Protein AF-0000000082303471 (afdb_homodimer)

Secondary structure (DSSP, 8-state):
-HHHHHHHHHHHHHHHHHHHHHHHHHHTTT-HHHHHHHHHHHHHHHHHHHHHHHHHHHTT--------PPPP---SSHHHHHHHHHHHHHHHHHHHHHHHHHHHHTT-HHHHHHHHHHHHHHHHHHHHHHHHHHHHHHHTTSHHHHHHHHHHHHHHHHH--/-HHHHHHHHHHHHHHHHHHHHHHHHHHTTT-HHHHHHHHHHHHHHHHHHHHHHHHHHHTT--------PPPP---SSHHHHHHHHHHHHHHHHHHHHHHHHHHHHTT-HHHHHHHHHHHHHHHHHHHHHHHHHHHHHHHTTSHHHHHHHHHHHHHHHHH--

Nearest PDB structures (foldseek):
  2jd7-assembly1_L  TM=9.531E-01  e=2.243E-10  Pyrococcus furiosus
  6txl-assembly1_F  TM=9.644E-01  e=3.338E-10  Thermotoga maritima MSB8
  6txm-assembly1_C  TM=9.593E-01  e=3.022E-10  Thermotoga maritima MSB8
  6txm-assembly1_E  TM=9.646E-01  e=7.034E-10  Thermotoga maritima MSB8
  7dyb-assembly1_H-2  TM=9.648E-01  e=8.164E-10  Thermotoga maritima MSB8

Sequence (322 aa):
MLALFNEQITNEFAASHLYLSASIWFEARDWEGMASYMLAESSEERQHALSLIQFGNKRNMDIQLQSFPQPTSNWDSPDEVWGDIVTMERDNTGSLLKLAQAANACQDFAMLAFLNPFHMEQVDAEAKIGTILAKVKDEQKTPGLLRQLDHELGQEAASGPMLALFNEQITNEFAASHLYLSASIWFEARDWEGMASYMLAESSEERQHALSLIQFGNKRNMDIQLQSFPQPTSNWDSPDEVWGDIVTMERDNTGSLLKLAQAANACQDFAMLAFLNPFHMEQVDAEAKIGTILAKVKDEQKTPGLLRQLDHELGQEAASGP

pLDDT: mean 95.14, std 5.65, range [52.25, 98.69]

Structure (mmCIF, N/CA/C/O backbone):
data_AF-0000000082303471-model_v1
#
loop_
_entity.id
_entity.type
_entity.pdbx_description
1 polymer Ferritin
#
loop_
_atom_site.group_PDB
_atom_site.id
_atom_site.type_symbol
_atom_site.label_atom_id
_atom_site.label_alt_id
_atom_site.label_comp_id
_atom_site.label_asym_id
_atom_site.label_entity_id
_atom_site.label_seq_id
_atom_site.pdbx_PDB_ins_code
_atom_site.Cartn_x
_atom_site.Cartn_y
_atom_site.Cartn_z
_atom_site.occupancy
_atom_site.B_iso_or_equiv
_atom_site.auth_seq_id
_atom_site.auth_comp_id
_atom_site.auth_asym_id
_atom_site.auth_atom_id
_atom_site.pdbx_PDB_model_num
ATOM 1 N N . MET A 1 1 ? -19.844 2.818 14.547 1 91.56 1 MET A N 1
ATOM 2 C CA . MET A 1 1 ? -19.625 3.217 13.164 1 91.56 1 MET A CA 1
ATOM 3 C C . MET A 1 1 ? -18.141 3.508 12.906 1 91.56 1 MET A C 1
ATOM 5 O O . MET A 1 1 ? -17.516 2.877 12.055 1 91.56 1 MET A O 1
ATOM 9 N N . LEU A 1 2 ? -17.469 4.219 13.812 1 94.19 2 LEU A N 1
ATOM 10 C CA . LEU A 1 2 ? -16.078 4.613 13.594 1 94.19 2 LEU A CA 1
ATOM 11 C C . LEU A 1 2 ? -15.148 3.408 13.672 1 94.19 2 LEU A C 1
ATOM 13 O O . LEU A 1 2 ? -14.25 3.26 12.852 1 94.19 2 LEU A O 1
ATOM 17 N N . ALA A 1 3 ? -15.391 2.59 14.672 1 96.12 3 ALA A N 1
ATOM 18 C CA . ALA A 1 3 ? -14.57 1.394 14.82 1 96.12 3 ALA A CA 1
ATOM 19 C C . ALA A 1 3 ? -14.688 0.494 13.594 1 96.12 3 ALA A C 1
ATOM 21 O O . ALA A 1 3 ? -13.68 -0.03 13.102 1 96.12 3 ALA A O 1
ATOM 22 N N . LEU A 1 4 ? -15.883 0.328 13.125 1 96.88 4 LEU A N 1
ATOM 23 C CA . LEU A 1 4 ? -16.125 -0.494 11.945 1 96.88 4 LEU A CA 1
ATOM 24 C C . LEU A 1 4 ? -15.492 0.131 10.711 1 96.88 4 LEU A C 1
ATOM 26 O O . LEU A 1 4 ? -15 -0.582 9.836 1 96.88 4 LEU A O 1
ATOM 30 N N . PHE A 1 5 ? -15.57 1.411 10.617 1 97.69 5 PHE A N 1
ATOM 31 C CA . PHE A 1 5 ? -14.984 2.135 9.5 1 97.69 5 PHE A CA 1
ATOM 32 C C . PHE A 1 5 ? -13.469 1.955 9.477 1 97.69 5 PHE A C 1
ATOM 34 O O . PHE A 1 5 ? -12.898 1.621 8.438 1 97.69 5 PHE A O 1
ATOM 41 N N . ASN A 1 6 ? -12.812 2.111 10.625 1 97.31 6 ASN A N 1
ATOM 42 C CA . ASN A 1 6 ? -11.375 1.89 10.727 1 97.31 6 ASN A CA 1
ATOM 43 C C . ASN A 1 6 ? -11 0.44 10.422 1 97.31 6 ASN A C 1
ATOM 45 O O . ASN A 1 6 ? -9.977 0.173 9.789 1 97.31 6 ASN A O 1
ATOM 49 N N . GLU A 1 7 ? -11.836 -0.426 10.875 1 97 7 GLU A N 1
ATOM 50 C CA . GLU A 1 7 ? -11.609 -1.841 10.594 1 97 7 GLU A CA 1
ATOM 51 C C . GLU A 1 7 ? -11.664 -2.123 9.094 1 97 7 GLU A C 1
ATOM 53 O O . GLU A 1 7 ? -10.867 -2.908 8.578 1 97 7 GLU A O 1
ATOM 58 N N . GLN A 1 8 ? -12.617 -1.503 8.438 1 98 8 GLN A N 1
ATOM 59 C CA . GLN A 1 8 ? -12.742 -1.723 7 1 98 8 GLN A CA 1
ATOM 60 C C . GLN A 1 8 ? -11.508 -1.223 6.254 1 98 8 GLN A C 1
ATOM 62 O O . GLN A 1 8 ? -11.055 -1.855 5.301 1 98 8 GLN A O 1
ATOM 67 N N . ILE A 1 9 ? -10.977 -0.069 6.656 1 98.31 9 ILE A N 1
ATOM 68 C CA . ILE A 1 9 ? -9.742 0.446 6.078 1 98.31 9 ILE A CA 1
ATOM 69 C C . ILE A 1 9 ? -8.625 -0.586 6.242 1 98.31 9 ILE A C 1
ATOM 71 O O . ILE A 1 9 ? -7.922 -0.906 5.277 1 98.31 9 ILE A O 1
ATOM 75 N N . THR A 1 10 ? -8.516 -1.108 7.426 1 96.94 10 THR A N 1
ATOM 76 C CA . THR A 1 10 ? -7.492 -2.104 7.73 1 96.94 10 THR A CA 1
ATOM 77 C C . THR A 1 10 ? -7.684 -3.355 6.879 1 96.94 10 THR A C 1
ATOM 79 O O . THR A 1 10 ? -6.715 -3.922 6.371 1 96.94 10 THR A O 1
ATOM 82 N N . ASN A 1 11 ? -8.914 -3.756 6.738 1 97.31 11 ASN A N 1
ATOM 83 C CA . ASN A 1 11 ? -9.219 -4.93 5.926 1 97.31 11 ASN A CA 1
ATOM 84 C C . ASN A 1 11 ? -8.773 -4.75 4.48 1 97.31 11 ASN A C 1
ATOM 86 O O . ASN A 1 11 ? -8.273 -5.688 3.857 1 97.31 11 ASN A O 1
ATOM 90 N N . GLU A 1 12 ? -9 -3.594 3.951 1 98.31 12 GLU A N 1
ATOM 91 C CA . GLU A 1 12 ? -8.594 -3.328 2.572 1 98.31 12 GLU A CA 1
ATOM 92 C C . GLU A 1 12 ? -7.082 -3.408 2.414 1 98.31 12 GLU A C 1
ATOM 94 O O . GLU A 1 12 ? -6.582 -3.943 1.422 1 98.31 12 GLU A O 1
ATOM 99 N N . PHE A 1 13 ? -6.348 -2.838 3.348 1 97.94 13 PHE A N 1
ATOM 100 C CA . PHE A 1 13 ? -4.895 -2.928 3.283 1 97.94 13 PHE A CA 1
ATOM 101 C C . PHE A 1 13 ? -4.434 -4.371 3.428 1 97.94 13 PHE A C 1
ATOM 103 O O . PHE A 1 13 ? -3.51 -4.809 2.734 1 97.94 13 PHE A O 1
ATOM 110 N N . ALA A 1 14 ? -5.031 -5.102 4.344 1 97.25 14 ALA A N 1
ATOM 111 C CA . ALA A 1 14 ? -4.699 -6.516 4.5 1 97.25 14 ALA A CA 1
ATOM 112 C C . ALA A 1 14 ? -4.965 -7.285 3.209 1 97.25 14 ALA A C 1
ATOM 114 O O . ALA A 1 14 ? -4.168 -8.141 2.812 1 97.25 14 ALA A O 1
ATOM 115 N N . ALA A 1 15 ? -6.121 -6.98 2.611 1 97.75 15 ALA A N 1
ATOM 116 C CA . ALA A 1 15 ? -6.441 -7.609 1.332 1 97.75 15 ALA A CA 1
ATOM 117 C C . ALA A 1 15 ? -5.391 -7.277 0.277 1 97.75 15 ALA A C 1
ATOM 119 O O . ALA A 1 15 ? -4.945 -8.156 -0.464 1 97.75 15 ALA A O 1
ATOM 120 N N . SER A 1 16 ? -4.988 -6.008 0.198 1 98.19 16 SER A N 1
ATOM 121 C CA . SER A 1 16 ? -3.936 -5.59 -0.72 1 98.19 16 SER A CA 1
ATOM 122 C C . SER A 1 16 ? -2.662 -6.406 -0.509 1 98.19 16 SER A C 1
ATOM 124 O O . SER A 1 16 ? -2.039 -6.855 -1.474 1 98.19 16 SER A O 1
ATOM 126 N N . HIS A 1 17 ? -2.33 -6.652 0.698 1 98.19 17 HIS A N 1
ATOM 127 C CA . HIS A 1 17 ? -1.107 -7.383 1.014 1 98.19 17 HIS A CA 1
ATOM 128 C C . HIS A 1 17 ? -1.243 -8.859 0.66 1 98.19 17 HIS A C 1
ATOM 130 O O . HIS A 1 17 ? -0.274 -9.492 0.23 1 98.19 17 HIS A O 1
ATOM 136 N N . LEU A 1 18 ? -2.422 -9.43 0.906 1 98.19 18 LEU A N 1
ATOM 137 C CA . LEU A 1 18 ? -2.613 -10.828 0.539 1 98.19 18 LEU A CA 1
ATOM 138 C C . LEU A 1 18 ? -2.488 -11.016 -0.969 1 98.19 18 LEU A C 1
ATOM 140 O O . LEU A 1 18 ? -1.833 -11.953 -1.431 1 98.19 18 LEU A O 1
ATOM 144 N N . TYR A 1 19 ? -3.131 -10.125 -1.698 1 98.5 19 TYR A N 1
ATOM 145 C CA . TYR A 1 19 ? -3.002 -10.172 -3.15 1 98.5 19 TYR A CA 1
ATOM 146 C C . TYR A 1 19 ? -1.542 -10.062 -3.57 1 98.5 19 TYR A C 1
ATOM 148 O O . TYR A 1 19 ? -1.103 -10.742 -4.5 1 98.5 19 TYR A O 1
ATOM 156 N N . LEU A 1 20 ? -0.835 -9.195 -2.92 1 98.69 20 LEU A N 1
ATOM 157 C CA . LEU A 1 20 ? 0.574 -9.016 -3.254 1 98.69 20 LEU A CA 1
ATOM 158 C C . LEU A 1 20 ? 1.371 -10.273 -2.93 1 98.69 20 LEU A C 1
ATOM 160 O O . LEU A 1 20 ? 2.229 -10.695 -3.711 1 98.69 20 LEU A O 1
ATOM 164 N N . SER A 1 21 ? 1.086 -10.859 -1.823 1 98.62 21 SER A N 1
ATOM 165 C CA . SER A 1 21 ? 1.726 -12.117 -1.455 1 98.62 21 SER A CA 1
ATOM 166 C C . SER A 1 21 ? 1.453 -13.203 -2.494 1 98.62 21 SER A C 1
ATOM 168 O O . SER A 1 21 ? 2.359 -13.945 -2.875 1 98.62 21 SER A O 1
ATOM 170 N N . ALA A 1 22 ? 0.221 -13.266 -2.918 1 98.62 22 ALA A N 1
ATOM 171 C CA . ALA A 1 22 ? -0.148 -14.211 -3.965 1 98.62 22 ALA A CA 1
ATOM 172 C C . ALA A 1 22 ? 0.611 -13.922 -5.258 1 98.62 22 ALA A C 1
ATOM 174 O O . ALA A 1 22 ? 1.075 -14.844 -5.93 1 98.62 22 ALA A O 1
ATOM 175 N N . SER A 1 23 ? 0.708 -12.625 -5.594 1 98.69 23 SER A N 1
ATOM 176 C CA . SER A 1 23 ? 1.455 -12.234 -6.781 1 98.69 23 SER A CA 1
ATOM 177 C C . SER A 1 23 ? 2.896 -12.727 -6.723 1 98.69 23 SER A C 1
ATOM 179 O O . SER A 1 23 ? 3.404 -13.289 -7.691 1 98.69 23 SER A O 1
ATOM 181 N N . ILE A 1 24 ? 3.516 -12.547 -5.586 1 98.5 24 ILE A N 1
ATOM 182 C CA . ILE A 1 24 ? 4.895 -12.969 -5.371 1 98.5 24 ILE A CA 1
ATOM 183 C C . ILE A 1 24 ? 5.004 -14.484 -5.539 1 98.5 24 ILE A C 1
ATOM 185 O O . ILE A 1 24 ? 5.914 -14.969 -6.211 1 98.5 24 ILE A O 1
ATOM 189 N N . TRP A 1 25 ? 4.074 -15.195 -4.996 1 98.31 25 TRP A N 1
ATOM 190 C CA . TRP A 1 25 ? 4.062 -16.656 -5.039 1 98.31 25 TRP A CA 1
ATOM 191 C C . TRP A 1 25 ? 3.914 -17.156 -6.473 1 98.31 25 TRP A C 1
ATOM 193 O O . TRP A 1 25 ? 4.633 -18.062 -6.895 1 98.31 25 TRP A O 1
ATOM 203 N N . PHE A 1 26 ? 2.984 -16.578 -7.258 1 98.25 26 PHE A N 1
ATOM 204 C CA . PHE A 1 26 ? 2.748 -16.969 -8.641 1 98.25 26 PHE A CA 1
ATOM 205 C C . PHE A 1 26 ? 3.957 -16.656 -9.516 1 98.25 26 PHE A C 1
ATOM 207 O O . PHE A 1 26 ? 4.348 -17.453 -10.359 1 98.25 26 PHE A O 1
ATOM 214 N N . GLU A 1 27 ? 4.504 -15.5 -9.281 1 98 27 GLU A N 1
ATOM 215 C CA . GLU A 1 27 ? 5.668 -15.094 -10.07 1 98 27 GLU A CA 1
ATOM 216 C C . GLU A 1 27 ? 6.836 -16.047 -9.852 1 98 27 GLU A C 1
ATOM 218 O O . GLU A 1 27 ? 7.492 -16.469 -10.812 1 98 27 GLU A O 1
ATOM 223 N N . ALA A 1 28 ? 7.066 -16.5 -8.664 1 96.75 28 ALA A N 1
ATOM 224 C CA . ALA A 1 28 ? 8.172 -17.375 -8.297 1 96.75 28 ALA A CA 1
ATOM 225 C C . ALA A 1 28 ? 8 -18.75 -8.93 1 96.75 28 ALA A C 1
ATOM 227 O O . ALA A 1 28 ? 8.945 -19.547 -8.969 1 96.75 28 ALA A O 1
ATOM 228 N N . ARG A 1 29 ? 6.832 -19 -9.422 1 96.19 29 ARG A N 1
ATOM 229 C CA . ARG A 1 29 ? 6.527 -20.328 -9.969 1 96.19 29 ARG A CA 1
ATOM 230 C C . ARG A 1 29 ? 6.176 -20.234 -11.453 1 96.19 29 ARG A C 1
ATOM 232 O O . ARG A 1 29 ? 5.559 -21.141 -12.008 1 96.19 29 ARG A O 1
ATOM 239 N N . ASP A 1 30 ? 6.414 -19.125 -12.023 1 95.88 30 ASP A N 1
ATOM 240 C CA . ASP A 1 30 ? 6.371 -18.875 -13.461 1 95.88 30 ASP A CA 1
ATOM 241 C C . ASP A 1 30 ? 4.93 -18.844 -13.969 1 95.88 30 ASP A C 1
ATOM 243 O O . ASP A 1 30 ? 4.645 -19.328 -15.07 1 95.88 30 ASP A O 1
ATOM 247 N N . TRP A 1 31 ? 4.016 -18.391 -13.055 1 96.56 31 TRP A N 1
ATOM 248 C CA . TRP A 1 31 ? 2.652 -18.062 -13.453 1 96.56 31 TRP A CA 1
ATOM 249 C C . TRP A 1 31 ? 2.49 -16.547 -13.625 1 96.56 31 TRP A C 1
ATOM 251 O O . TRP A 1 31 ? 1.776 -15.906 -12.859 1 96.56 31 TRP A O 1
ATOM 261 N N . GLU A 1 32 ? 3.039 -16.031 -14.742 1 97.31 32 GLU A N 1
ATOM 262 C CA . GLU A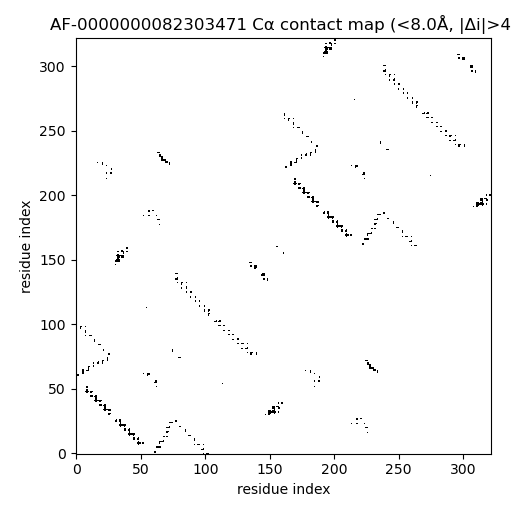 1 32 ? 3.191 -14.586 -14.914 1 97.31 32 GLU A CA 1
ATOM 263 C C . GLU A 1 32 ? 1.834 -13.906 -15.062 1 97.31 32 GLU A C 1
ATOM 265 O O . GLU A 1 32 ? 1.647 -12.773 -14.609 1 97.31 32 GLU A O 1
ATOM 270 N N . GLY A 1 33 ? 0.932 -14.516 -15.758 1 97.88 33 GLY A N 1
ATOM 271 C CA . GLY A 1 33 ? -0.393 -13.945 -15.93 1 97.88 33 GLY A CA 1
ATOM 272 C C . GLY A 1 33 ? -1.153 -13.805 -14.625 1 97.88 33 GLY A C 1
ATOM 273 O O . GLY A 1 33 ? -1.678 -12.734 -14.312 1 97.88 33 GLY A O 1
ATOM 274 N N . MET A 1 34 ? -1.161 -14.852 -13.859 1 98.06 34 MET A N 1
ATOM 275 C CA . MET A 1 34 ? -1.818 -14.82 -12.555 1 98.06 34 MET A CA 1
ATOM 276 C C . MET A 1 34 ? -1.12 -13.844 -11.617 1 98.06 34 MET A C 1
ATOM 278 O O . MET A 1 34 ? -1.776 -13.133 -10.859 1 98.06 34 MET A O 1
ATOM 282 N N . ALA A 1 35 ? 0.226 -13.82 -11.68 1 98.44 35 ALA A N 1
ATOM 283 C CA . ALA A 1 35 ? 0.982 -12.867 -10.875 1 98.44 35 ALA A CA 1
ATOM 284 C C . ALA A 1 35 ? 0.565 -11.43 -11.188 1 98.44 35 ALA A C 1
ATOM 286 O O . ALA A 1 35 ? 0.321 -10.633 -10.273 1 98.44 35 ALA A O 1
ATOM 287 N N . SER A 1 36 ? 0.466 -11.141 -12.453 1 98.25 36 SER A N 1
ATOM 288 C CA . SER A 1 36 ? 0.078 -9.805 -12.891 1 98.25 36 SER A CA 1
ATOM 289 C C . SER A 1 36 ? -1.339 -9.469 -12.438 1 98.25 36 SER A C 1
ATOM 291 O O . SER A 1 36 ? -1.609 -8.344 -12.016 1 98.25 36 SER A O 1
ATOM 293 N N . TYR A 1 37 ? -2.219 -10.406 -12.586 1 98.25 37 TYR A N 1
ATOM 294 C CA . TYR A 1 37 ? -3.596 -10.219 -12.141 1 98.25 37 TYR A CA 1
ATOM 295 C C . TYR A 1 37 ? -3.65 -9.891 -10.656 1 98.25 37 TYR A C 1
ATOM 297 O O . TYR A 1 37 ? -4.324 -8.945 -10.242 1 98.25 37 TYR A O 1
ATOM 305 N N . MET A 1 38 ? -2.912 -10.703 -9.883 1 98.56 38 MET A N 1
ATOM 306 C CA . MET A 1 38 ? -2.898 -10.516 -8.43 1 98.56 38 MET A CA 1
ATOM 307 C C . MET A 1 38 ? -2.318 -9.156 -8.062 1 98.56 38 MET A C 1
ATOM 309 O O . MET A 1 38 ? -2.803 -8.5 -7.141 1 98.56 38 MET A O 1
ATOM 313 N N . LEU A 1 39 ? -1.289 -8.75 -8.727 1 98.38 39 LEU A N 1
ATOM 314 C CA . LEU A 1 39 ? -0.683 -7.441 -8.484 1 98.38 39 LEU A CA 1
ATOM 315 C C . LEU A 1 39 ? -1.677 -6.32 -8.766 1 98.38 39 LEU A C 1
ATOM 317 O O . LEU A 1 39 ? -1.765 -5.359 -8 1 98.38 39 LEU A O 1
ATOM 321 N N . ALA A 1 40 ? -2.385 -6.406 -9.852 1 97.75 40 ALA A N 1
ATOM 322 C CA . ALA A 1 40 ? -3.404 -5.414 -10.18 1 97.75 40 ALA A CA 1
ATOM 323 C C . ALA A 1 40 ? -4.477 -5.348 -9.102 1 97.75 40 ALA A C 1
ATOM 325 O O . ALA A 1 40 ? -4.902 -4.258 -8.703 1 97.75 40 ALA A O 1
ATOM 326 N N . GLU A 1 41 ? -4.918 -6.527 -8.688 1 97.31 41 GLU A N 1
ATOM 327 C CA . GLU A 1 41 ? -5.91 -6.57 -7.617 1 97.31 41 GLU A CA 1
ATOM 328 C C . GLU A 1 41 ? -5.367 -5.938 -6.34 1 97.31 41 GLU A C 1
ATOM 330 O O . GLU A 1 41 ? -6.102 -5.262 -5.613 1 97.31 41 GLU A O 1
ATOM 335 N N . SER A 1 42 ? -4.086 -6.176 -6.008 1 98 42 SER A N 1
ATOM 336 C CA . SER A 1 42 ? -3.451 -5.551 -4.852 1 98 42 SER A CA 1
ATOM 337 C C . SER A 1 42 ? -3.551 -4.031 -4.922 1 98 42 SER A C 1
ATOM 339 O O . SER A 1 42 ? -3.896 -3.381 -3.932 1 98 42 SER A O 1
ATOM 341 N N . SER A 1 43 ? -3.229 -3.486 -6.031 1 97.44 43 SER A N 1
ATOM 342 C CA . SER A 1 43 ? -3.316 -2.045 -6.234 1 97.44 43 SER A CA 1
ATOM 343 C C . SER A 1 43 ? -4.75 -1.548 -6.066 1 97.44 43 SER A C 1
ATOM 345 O O . SER A 1 43 ? -4.977 -0.488 -5.48 1 97.44 43 SER A O 1
ATOM 347 N N . GLU A 1 44 ? -5.68 -2.271 -6.59 1 96.44 44 GLU A N 1
ATOM 348 C CA . GLU A 1 44 ? -7.082 -1.893 -6.48 1 96.44 44 GLU A CA 1
ATOM 349 C C . GLU A 1 44 ? -7.531 -1.844 -5.023 1 96.44 44 GLU A C 1
ATOM 351 O O . GLU A 1 44 ? -8.203 -0.9 -4.609 1 96.44 44 GLU A O 1
ATOM 356 N N . GLU A 1 45 ? -7.148 -2.891 -4.27 1 97.62 45 GLU A N 1
ATOM 357 C CA . GLU A 1 45 ? -7.543 -2.898 -2.865 1 97.62 45 GLU A CA 1
ATOM 358 C C . GLU A 1 45 ? -6.922 -1.728 -2.111 1 97.62 45 GLU A C 1
ATOM 360 O O . GLU A 1 45 ? -7.531 -1.183 -1.188 1 97.62 45 GLU A O 1
ATOM 365 N N . ARG A 1 46 ? -5.684 -1.389 -2.373 1 97.81 46 ARG A N 1
ATOM 366 C CA . ARG A 1 46 ? -5.082 -0.208 -1.761 1 97.81 46 ARG A CA 1
ATOM 367 C C . ARG A 1 46 ? -5.887 1.047 -2.088 1 97.81 46 ARG A C 1
ATOM 369 O O . ARG A 1 46 ? -6.102 1.896 -1.222 1 97.81 46 ARG A O 1
ATOM 376 N N . GLN A 1 47 ? -6.289 1.143 -3.314 1 97.56 47 GLN A N 1
ATOM 377 C CA . GLN A 1 47 ? -7.102 2.291 -3.707 1 97.56 47 GLN A CA 1
ATOM 378 C C . GLN A 1 47 ? -8.414 2.334 -2.926 1 97.56 47 GLN A C 1
ATOM 380 O O . GLN A 1 47 ? -8.906 3.412 -2.598 1 97.56 47 GLN A O 1
ATOM 385 N N . HIS A 1 48 ? -9.047 1.169 -2.66 1 97.88 48 HIS A N 1
ATOM 386 C CA . HIS A 1 48 ? -10.242 1.134 -1.817 1 97.88 48 HIS A CA 1
ATOM 387 C C . HIS A 1 48 ? -9.961 1.73 -0.442 1 97.88 48 HIS A C 1
ATOM 389 O O . HIS A 1 48 ? -10.734 2.549 0.055 1 97.88 48 HIS A O 1
ATOM 395 N N . ALA A 1 49 ? -8.852 1.365 0.14 1 98.38 49 ALA A N 1
ATOM 396 C CA . ALA A 1 49 ? -8.469 1.892 1.446 1 98.38 49 ALA A CA 1
ATOM 397 C C . ALA A 1 49 ? -8.297 3.408 1.399 1 98.38 49 ALA A C 1
ATOM 399 O O . ALA A 1 49 ? -8.789 4.121 2.279 1 98.38 49 ALA A O 1
ATOM 400 N N . LEU A 1 50 ? -7.609 3.879 0.385 1 98.38 50 LEU A N 1
ATOM 401 C CA . LEU A 1 50 ? -7.352 5.309 0.241 1 98.38 50 LEU A CA 1
ATOM 402 C C . LEU A 1 50 ? -8.656 6.078 0.051 1 98.38 50 LEU A C 1
ATOM 404 O O . LEU A 1 50 ? -8.805 7.184 0.575 1 98.38 50 LEU A O 1
ATOM 408 N N . SER A 1 51 ? -9.578 5.453 -0.708 1 98.19 51 SER A N 1
ATOM 409 C CA . SER A 1 51 ? -10.883 6.074 -0.9 1 98.19 51 SER A CA 1
ATOM 410 C C . SER A 1 51 ? -11.633 6.195 0.42 1 98.19 51 SER A C 1
ATOM 412 O O . SER A 1 51 ? -12.266 7.223 0.691 1 98.19 51 SER A O 1
ATOM 414 N N . LEU A 1 52 ? -11.609 5.18 1.177 1 98.5 52 LEU A N 1
ATOM 415 C CA . LEU A 1 52 ? -12.227 5.223 2.496 1 98.5 52 LEU A CA 1
ATOM 416 C C . LEU A 1 52 ? -11.602 6.32 3.354 1 98.5 52 LEU A C 1
ATOM 418 O O . LEU A 1 52 ? -12.312 7.086 4.004 1 98.5 52 LEU A O 1
ATOM 422 N N . ILE A 1 53 ? -10.32 6.41 3.338 1 98.44 53 ILE A N 1
ATOM 423 C CA . ILE A 1 53 ? -9.586 7.391 4.133 1 98.44 53 ILE A CA 1
ATOM 424 C C . ILE A 1 53 ? -9.977 8.797 3.693 1 98.44 53 ILE A C 1
ATOM 426 O O . ILE A 1 53 ? -10.258 9.664 4.531 1 98.44 53 ILE A O 1
ATOM 430 N N . GLN A 1 54 ? -10.016 8.984 2.396 1 97.38 54 GLN A N 1
ATOM 431 C CA . GLN A 1 54 ? -10.391 10.289 1.862 1 97.38 54 GLN A CA 1
ATOM 432 C C . GLN A 1 54 ? -11.797 10.688 2.301 1 97.38 54 GLN A C 1
ATOM 434 O O . GLN A 1 54 ? -12.023 11.82 2.732 1 97.38 54 GLN A O 1
ATOM 439 N N . PHE A 1 55 ? -12.719 9.766 2.203 1 98.06 55 PHE A N 1
ATOM 440 C CA . PHE A 1 55 ? -14.086 10.016 2.629 1 98.06 55 PHE A CA 1
ATOM 441 C C . PHE A 1 55 ? -14.141 10.344 4.117 1 98.06 55 PHE A C 1
ATOM 443 O O . PHE A 1 55 ? -14.789 11.312 4.523 1 98.06 55 PHE A O 1
ATOM 450 N N . GLY A 1 56 ? -13.5 9.523 4.934 1 97.56 56 GLY A N 1
ATOM 451 C CA . GLY A 1 56 ? -13.477 9.734 6.371 1 97.56 56 GLY A CA 1
ATOM 452 C C . GLY A 1 56 ? -12.891 11.078 6.766 1 97.56 56 GLY A C 1
ATOM 453 O O . GLY A 1 56 ? -13.414 11.758 7.648 1 97.56 56 GLY A O 1
ATOM 454 N N . ASN A 1 57 ? -11.805 11.438 6.09 1 96.06 57 ASN A N 1
ATOM 455 C CA . ASN A 1 57 ? -11.18 12.727 6.363 1 96.06 57 ASN A CA 1
ATOM 456 C C . ASN A 1 57 ? -12.117 13.883 6.027 1 96.06 57 ASN A C 1
ATOM 458 O O . ASN A 1 57 ? -12.211 14.852 6.785 1 96.06 57 ASN A O 1
ATOM 462 N N . LYS A 1 58 ? -12.781 13.75 4.934 1 94.75 58 LYS A N 1
ATOM 463 C CA . LYS A 1 58 ? -13.742 14.773 4.535 1 94.75 58 LYS A CA 1
ATOM 464 C C . LYS A 1 58 ? -14.836 14.945 5.586 1 94.75 58 LYS A C 1
ATOM 466 O O . LYS A 1 58 ? -15.383 16.031 5.746 1 94.75 58 LYS A O 1
ATOM 471 N N . ARG A 1 59 ? -15.102 13.922 6.297 1 95.81 59 ARG A N 1
ATOM 472 C CA . ARG A 1 59 ? -16.156 13.93 7.305 1 95.81 59 ARG A CA 1
ATOM 473 C C . ARG A 1 59 ? -15.578 14.102 8.703 1 95.81 59 ARG A C 1
ATOM 475 O O . ARG A 1 59 ? -16.281 13.906 9.703 1 95.81 59 ARG A O 1
ATOM 482 N N . ASN A 1 60 ? -14.297 14.367 8.789 1 94.56 60 ASN A N 1
ATOM 483 C CA . ASN A 1 60 ? -13.578 14.625 10.031 1 94.56 60 ASN A CA 1
ATOM 484 C C . ASN A 1 60 ? -13.641 13.422 10.969 1 94.56 60 ASN A C 1
ATOM 486 O O . ASN A 1 60 ? -13.781 13.594 12.188 1 94.56 60 ASN A O 1
ATOM 490 N N . MET A 1 61 ? -13.68 12.266 10.383 1 95.38 61 MET A N 1
ATOM 491 C CA . MET A 1 61 ? -13.617 11.055 11.188 1 95.38 61 MET A CA 1
ATOM 492 C C . MET A 1 61 ? -12.203 10.82 11.719 1 95.38 61 MET A C 1
ATOM 494 O O . MET A 1 61 ? -11.219 11.117 11.031 1 95.38 61 MET A O 1
ATOM 498 N N . ASP A 1 62 ? -12.109 10.312 12.93 1 95.88 62 ASP A N 1
ATOM 499 C CA . ASP A 1 62 ? -10.82 9.969 13.523 1 95.88 62 ASP A CA 1
ATOM 500 C C . ASP A 1 62 ? -10.289 8.656 12.961 1 95.88 62 ASP A C 1
ATOM 502 O O . ASP A 1 62 ? -10.516 7.59 13.531 1 95.88 62 ASP A O 1
ATOM 506 N N . ILE A 1 63 ? -9.539 8.766 11.883 1 96.44 63 ILE A N 1
ATOM 507 C CA . ILE A 1 63 ? -8.992 7.598 11.203 1 96.44 63 ILE A CA 1
ATOM 508 C C . ILE A 1 63 ? -7.633 7.242 11.797 1 96.44 63 ILE A C 1
ATOM 510 O O . ILE A 1 63 ? -6.77 8.109 11.938 1 96.44 63 ILE A O 1
ATOM 514 N N . GLN A 1 64 ? -7.438 6.016 12.125 1 94.06 64 GLN A N 1
ATOM 515 C CA . GLN A 1 64 ? -6.172 5.48 12.617 1 94.06 64 GLN A CA 1
ATOM 516 C C . GLN A 1 64 ? -5.789 4.203 11.883 1 94.06 64 GLN A C 1
ATOM 518 O O . GLN A 1 64 ? -6.508 3.203 11.945 1 94.06 64 GLN A O 1
ATOM 523 N N . LEU A 1 65 ? -4.645 4.312 11.234 1 95.5 65 LEU A N 1
ATOM 524 C CA . LEU A 1 65 ? -4.152 3.105 10.586 1 95.5 65 LEU A CA 1
ATOM 525 C C . LEU A 1 65 ? -3.729 2.064 11.617 1 95.5 65 LEU A C 1
ATOM 527 O O . LEU A 1 65 ? -3.016 2.383 12.57 1 95.5 65 LEU A O 1
ATOM 531 N N . GLN A 1 66 ? -4.195 0.877 11.438 1 93.19 66 GLN A N 1
ATOM 532 C CA . GLN A 1 66 ? -3.898 -0.218 12.352 1 93.19 66 GLN A CA 1
ATOM 533 C C . GLN A 1 66 ? -2.957 -1.232 11.711 1 93.19 66 GLN A C 1
ATOM 535 O O . GLN A 1 66 ? -2.783 -1.239 10.492 1 93.19 66 GLN A O 1
ATOM 540 N N . SER A 1 67 ? -2.291 -1.94 12.609 1 92.56 67 SER A N 1
ATOM 541 C CA . SER A 1 67 ? -1.527 -3.074 12.102 1 92.56 67 SER A CA 1
ATOM 542 C C . SER A 1 67 ? -2.447 -4.184 11.602 1 92.56 67 SER A C 1
ATOM 544 O O . SER A 1 67 ? -3.633 -4.211 11.945 1 92.56 67 SER A O 1
ATOM 546 N N . PHE A 1 68 ? -1.955 -4.984 10.719 1 92.56 68 PHE A N 1
ATOM 547 C CA . PHE A 1 68 ? -2.629 -6.191 10.258 1 92.56 68 PHE A CA 1
ATOM 548 C C . PHE A 1 68 ? -1.638 -7.344 10.109 1 92.56 68 PHE A C 1
ATOM 550 O O . PHE A 1 68 ? -0.43 -7.117 10.016 1 92.56 68 PHE A O 1
ATOM 557 N N . PRO A 1 69 ? -2.139 -8.539 10.242 1 92.12 69 PRO A N 1
ATOM 558 C CA . PRO A 1 69 ? -1.23 -9.688 10.258 1 92.12 69 PRO A CA 1
ATOM 559 C C . PRO A 1 69 ? -0.5 -9.875 8.93 1 92.12 69 PRO A C 1
ATOM 561 O O . PRO A 1 69 ? -1 -9.469 7.883 1 92.12 69 PRO A O 1
ATOM 564 N N . GLN A 1 70 ? 0.681 -10.508 9.086 1 95.38 70 GLN A N 1
ATOM 565 C CA . GLN A 1 70 ? 1.38 -10.977 7.895 1 95.38 70 GLN A CA 1
ATOM 566 C C . GLN A 1 70 ? 0.486 -11.875 7.051 1 95.38 70 GLN A C 1
ATOM 568 O O . GLN A 1 70 ? -0.232 -12.727 7.586 1 95.38 70 GLN A O 1
ATOM 573 N N . PRO A 1 71 ? 0.486 -11.586 5.797 1 96.19 71 PRO A N 1
ATOM 574 C CA . PRO A 1 71 ? -0.338 -12.453 4.949 1 96.19 71 PRO A CA 1
ATOM 575 C C . PRO A 1 71 ? 0.263 -13.844 4.773 1 96.19 71 PRO A C 1
ATOM 577 O O . PRO A 1 71 ? 1.472 -14.023 4.941 1 96.19 71 PRO A O 1
ATOM 580 N N . THR A 1 72 ? -0.629 -14.789 4.473 1 96.06 72 THR A N 1
ATOM 581 C CA . THR A 1 72 ? -0.144 -16.094 4.008 1 96.06 72 THR A CA 1
ATOM 582 C C . THR A 1 72 ? 0.826 -15.914 2.844 1 96.06 72 THR A C 1
ATOM 584 O O . THR A 1 72 ? 0.595 -15.094 1.954 1 96.06 72 THR A O 1
ATOM 587 N N . SER A 1 73 ? 1.905 -16.766 2.887 1 95.81 73 SER A N 1
ATOM 588 C CA . SER A 1 73 ? 2.902 -16.578 1.838 1 95.81 73 SER A CA 1
ATOM 589 C C . SER A 1 73 ? 3.289 -17.906 1.199 1 95.81 73 SER A C 1
ATOM 591 O O . SER A 1 73 ? 4.043 -17.938 0.223 1 95.81 73 SER A O 1
ATOM 593 N N . ASN A 1 74 ? 2.807 -18.922 1.742 1 96.38 74 ASN A N 1
ATOM 594 C CA . ASN A 1 74 ? 3.133 -20.234 1.202 1 96.38 74 ASN A CA 1
ATOM 595 C C . ASN A 1 74 ? 1.879 -21.078 0.958 1 96.38 74 ASN A C 1
ATOM 597 O O . ASN A 1 74 ? 1.017 -21.172 1.833 1 96.38 74 ASN A O 1
ATOM 601 N N . TRP A 1 75 ? 1.762 -21.516 -0.244 1 97.62 75 TRP A N 1
ATOM 602 C CA . TRP A 1 75 ? 0.679 -22.391 -0.667 1 97.62 75 TRP A CA 1
ATOM 603 C C . TRP A 1 75 ? 1.226 -23.609 -1.409 1 97.62 75 TRP A C 1
ATOM 605 O O . TRP A 1 75 ? 2.326 -23.562 -1.963 1 97.62 75 TRP A O 1
ATOM 615 N N . ASP A 1 76 ? 0.459 -24.688 -1.418 1 96.06 76 ASP A N 1
ATOM 616 C CA . ASP A 1 76 ? 0.923 -25.906 -2.068 1 96.06 76 ASP A CA 1
ATOM 617 C C . ASP A 1 76 ? 0.562 -25.906 -3.551 1 96.06 76 ASP A C 1
ATOM 619 O O . ASP A 1 76 ? 1.193 -26.609 -4.348 1 96.06 76 ASP A O 1
ATOM 623 N N . SER A 1 77 ? -0.519 -25.156 -3.893 1 95.38 77 SER A N 1
ATOM 624 C CA . SER A 1 77 ? -1.012 -25.188 -5.266 1 95.38 77 SER A CA 1
ATOM 625 C C . SER A 1 77 ? -1.782 -23.906 -5.598 1 95.38 77 SER A C 1
ATOM 627 O O . SER A 1 77 ? -2.215 -23.188 -4.699 1 95.38 77 SER A O 1
ATOM 629 N N . PRO A 1 78 ? -1.956 -23.656 -6.914 1 96.38 78 PRO A N 1
ATOM 630 C CA . PRO A 1 78 ? -2.73 -22.484 -7.324 1 96.38 78 PRO A CA 1
ATOM 631 C C . PRO A 1 78 ? -4.148 -22.484 -6.75 1 96.38 78 PRO A C 1
ATOM 633 O O . PRO A 1 78 ? -4.656 -21.422 -6.355 1 96.38 78 PRO A O 1
ATOM 636 N N . ASP A 1 79 ? -4.781 -23.625 -6.703 1 95.69 79 ASP A N 1
ATOM 637 C CA . ASP A 1 79 ? -6.156 -23.656 -6.211 1 95.69 79 ASP A CA 1
ATOM 638 C C . ASP A 1 79 ? -6.227 -23.234 -4.746 1 95.69 79 ASP A C 1
ATOM 640 O O . ASP A 1 79 ? -7.211 -22.641 -4.316 1 95.69 79 ASP A O 1
ATOM 644 N N . GLU A 1 80 ? -5.219 -23.469 -3.965 1 97.38 80 GLU A N 1
ATOM 645 C CA . GLU A 1 80 ? -5.18 -23.016 -2.576 1 97.38 80 GLU A CA 1
ATOM 646 C C . GLU A 1 80 ? -5.07 -21.5 -2.49 1 97.38 80 GLU A C 1
ATOM 648 O O . GLU A 1 80 ? -5.691 -20.875 -1.626 1 97.38 80 GLU A O 1
ATOM 653 N N . VAL A 1 81 ? -4.211 -20.953 -3.357 1 98.06 81 VAL A N 1
ATOM 654 C CA . VAL A 1 81 ? -4.082 -19.5 -3.4 1 98.06 81 VAL A CA 1
ATOM 655 C C . VAL A 1 81 ? -5.445 -18.859 -3.658 1 98.06 81 VAL A C 1
ATOM 657 O O . VAL A 1 81 ? -5.898 -18.016 -2.887 1 98.06 81 VAL A O 1
ATOM 660 N N . TRP A 1 82 ? -6.066 -19.312 -4.73 1 97.94 82 TRP A N 1
ATOM 661 C CA . TRP A 1 82 ? -7.34 -18.719 -5.137 1 97.94 82 TRP A CA 1
ATOM 662 C C . TRP A 1 82 ? -8.422 -19 -4.098 1 97.94 82 TRP A C 1
ATOM 664 O O . TRP A 1 82 ? -9.32 -18.172 -3.898 1 97.94 82 TRP A O 1
ATOM 674 N N . GLY A 1 83 ? -8.359 -20.125 -3.443 1 97.19 83 GLY A N 1
ATOM 675 C CA . GLY A 1 83 ? -9.273 -20.391 -2.34 1 97.19 83 GLY A CA 1
ATOM 676 C C . GLY A 1 83 ? -9.164 -19.375 -1.222 1 97.19 83 GLY A C 1
ATOM 677 O O . GLY A 1 83 ? -10.18 -18.875 -0.727 1 97.19 83 GLY A O 1
ATOM 678 N N . ASP A 1 84 ? -7.953 -19.094 -0.802 1 97.75 84 ASP A N 1
ATOM 679 C CA . ASP A 1 84 ? -7.73 -18.094 0.23 1 97.75 84 ASP A CA 1
ATOM 680 C C . ASP A 1 84 ? -8.234 -16.719 -0.218 1 97.75 84 ASP A C 1
ATOM 682 O O . ASP A 1 84 ? -8.789 -15.961 0.583 1 97.75 84 ASP A O 1
ATOM 686 N N . ILE A 1 85 ? -8.008 -16.406 -1.514 1 97.88 85 ILE A N 1
ATOM 687 C CA . ILE A 1 85 ? -8.43 -15.133 -2.066 1 97.88 85 ILE A CA 1
ATOM 688 C C . ILE A 1 85 ? -9.953 -15.023 -2.01 1 97.88 85 ILE A C 1
ATOM 690 O O . ILE A 1 85 ? -10.492 -13.992 -1.6 1 97.88 85 ILE A O 1
ATOM 694 N N . VAL A 1 86 ? -10.633 -16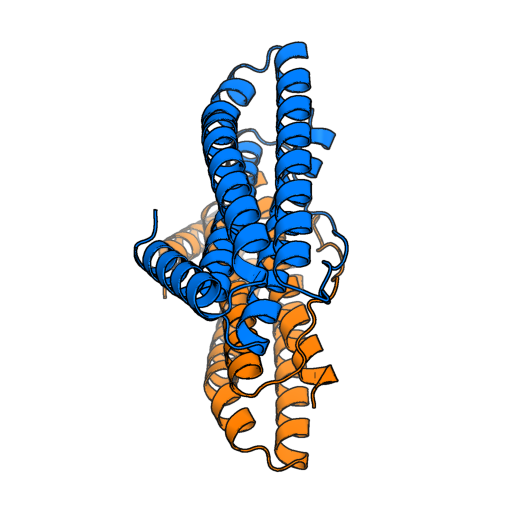.062 -2.428 1 96.81 86 VAL A N 1
ATOM 695 C CA . VAL A 1 86 ? -12.094 -16.062 -2.418 1 96.81 86 VAL A CA 1
ATOM 696 C C . VAL A 1 86 ? -12.602 -15.883 -0.99 1 96.81 86 VAL A C 1
ATOM 698 O O . VAL A 1 86 ? -13.539 -15.125 -0.751 1 96.81 86 VAL A O 1
ATOM 701 N N . THR A 1 87 ? -11.984 -16.594 -0.085 1 97.19 87 THR A N 1
ATOM 702 C CA . THR A 1 87 ? -12.375 -16.484 1.315 1 97.19 87 THR A CA 1
ATOM 703 C C . THR A 1 87 ? -12.188 -15.047 1.81 1 97.19 87 THR A C 1
ATOM 705 O O . THR A 1 87 ? -13.078 -14.477 2.443 1 97.19 87 THR A O 1
ATOM 708 N N . MET A 1 88 ? -11.055 -14.477 1.533 1 96.44 88 MET A N 1
ATOM 709 C CA . MET A 1 88 ? -10.766 -13.102 1.911 1 96.44 88 MET A CA 1
ATOM 710 C C . MET A 1 88 ? -11.781 -12.141 1.308 1 96.44 88 MET A C 1
ATOM 712 O O . MET A 1 88 ? -12.258 -11.227 1.983 1 96.44 88 MET A O 1
ATOM 716 N N . GLU A 1 89 ? -12.102 -12.32 0.03 1 96.25 89 GLU A N 1
ATOM 717 C CA . GLU A 1 89 ? -13.07 -11.453 -0.638 1 96.25 89 GLU A CA 1
ATOM 718 C C . GLU A 1 89 ? -14.445 -11.562 0.015 1 96.25 89 GLU A C 1
ATOM 720 O O . GLU A 1 89 ? -15.141 -10.555 0.184 1 96.25 89 GLU A O 1
ATOM 725 N N . ARG A 1 90 ? -14.867 -12.734 0.365 1 95.75 90 ARG A N 1
ATOM 726 C CA . ARG A 1 90 ? -16.156 -12.93 1.033 1 95.75 90 ARG A CA 1
ATOM 727 C C . ARG A 1 90 ? -16.156 -12.266 2.406 1 95.75 90 ARG A C 1
ATOM 729 O O . ARG A 1 90 ? -17.156 -11.648 2.797 1 95.75 90 ARG A O 1
ATOM 736 N N . ASP A 1 91 ? -15.055 -12.469 3.107 1 96.44 91 ASP A N 1
ATOM 737 C CA . ASP A 1 91 ? -14.93 -11.805 4.398 1 96.44 91 ASP A CA 1
ATOM 738 C C . ASP A 1 91 ? -15.023 -10.281 4.25 1 96.44 91 ASP A C 1
ATOM 740 O O . ASP A 1 91 ? -15.656 -9.617 5.074 1 96.44 91 ASP A O 1
ATOM 744 N N . ASN A 1 92 ? -14.344 -9.766 3.232 1 95.88 92 ASN A N 1
ATOM 745 C CA . ASN A 1 92 ? -14.414 -8.336 2.961 1 95.88 92 ASN A CA 1
ATOM 746 C C . ASN A 1 92 ? -15.844 -7.883 2.682 1 95.88 92 ASN A C 1
ATOM 748 O O . ASN A 1 92 ? -16.281 -6.844 3.176 1 95.88 92 ASN A O 1
ATOM 752 N N . THR A 1 93 ? -16.562 -8.672 1.871 1 95.5 93 THR A N 1
ATOM 753 C CA . THR A 1 93 ? -17.969 -8.398 1.615 1 95.5 93 THR A CA 1
ATOM 754 C C . THR A 1 93 ? -18.75 -8.336 2.922 1 95.5 93 THR A C 1
ATOM 756 O O . THR A 1 93 ? -19.547 -7.422 3.135 1 95.5 93 THR A O 1
ATOM 759 N N . GLY A 1 94 ? -18.547 -9.289 3.789 1 97 94 GLY A N 1
ATOM 760 C CA . GLY A 1 94 ? -19.188 -9.297 5.09 1 97 94 GLY A CA 1
ATOM 761 C C . GLY A 1 94 ? -18.891 -8.055 5.91 1 97 94 GLY A C 1
ATOM 762 O O . GLY A 1 94 ? -19.781 -7.504 6.562 1 97 94 GLY A O 1
ATOM 763 N N . SER A 1 95 ? -17.641 -7.691 5.887 1 97.31 95 SER A N 1
ATOM 764 C CA . SER A 1 95 ? -17.234 -6.5 6.617 1 97.31 95 SER A CA 1
ATOM 765 C C . SER A 1 95 ? -17.922 -5.25 6.086 1 97.31 95 SER A C 1
ATOM 767 O O . SER A 1 95 ? -18.375 -4.41 6.867 1 97.31 95 SER A O 1
ATOM 769 N N . LEU A 1 96 ? -17.984 -5.086 4.773 1 97.5 96 LEU A N 1
ATOM 770 C CA . LEU A 1 96 ? -18.656 -3.951 4.148 1 97.5 96 LEU A CA 1
ATOM 771 C C . LEU A 1 96 ? -20.141 -3.932 4.504 1 97.5 96 LEU A C 1
ATOM 773 O O . LEU A 1 96 ? -20.719 -2.865 4.738 1 97.5 96 LEU A O 1
ATOM 777 N N . LEU A 1 97 ? -20.719 -5.125 4.523 1 96.94 97 LEU A N 1
ATOM 778 C CA . LEU A 1 97 ? -22.125 -5.223 4.879 1 96.94 97 LEU A CA 1
ATOM 779 C C . LEU A 1 97 ? -22.359 -4.809 6.328 1 96.94 97 LEU A C 1
ATOM 781 O O . LEU A 1 97 ? -23.312 -4.105 6.633 1 96.94 97 LEU A O 1
ATOM 785 N N . LYS A 1 98 ? -21.5 -5.27 7.188 1 97.81 98 LYS A N 1
ATOM 786 C CA . LYS A 1 98 ? -21.594 -4.871 8.594 1 97.81 98 LYS A CA 1
ATOM 787 C C . LYS A 1 98 ? -21.5 -3.355 8.734 1 97.81 98 LYS A C 1
ATOM 789 O O . LYS A 1 98 ? -22.25 -2.758 9.523 1 97.81 98 LYS A O 1
ATOM 794 N N . LEU A 1 99 ? -20.578 -2.732 8.039 1 98 99 LEU A N 1
ATOM 795 C CA . LEU A 1 99 ? -20.406 -1.283 8.062 1 98 99 LEU A CA 1
ATOM 796 C C . LEU A 1 99 ? -21.672 -0.587 7.543 1 98 99 LEU A C 1
ATOM 798 O O . LEU A 1 99 ? -22.125 0.398 8.125 1 98 99 LEU A O 1
ATOM 802 N N . ALA A 1 100 ? -22.219 -1.123 6.473 1 97.56 100 ALA A N 1
ATOM 803 C CA . ALA A 1 100 ? -23.438 -0.564 5.902 1 97.56 100 ALA A CA 1
ATOM 804 C C . ALA A 1 100 ? -24.609 -0.683 6.883 1 97.56 100 ALA A C 1
ATOM 806 O O . ALA A 1 100 ? -25.422 0.235 7 1 97.56 100 ALA A O 1
ATOM 807 N N . GLN A 1 101 ? -24.688 -1.773 7.539 1 97.81 101 GLN A N 1
ATOM 808 C CA . GLN A 1 101 ? -25.734 -1.975 8.531 1 97.81 101 GLN A CA 1
ATOM 809 C C . GLN A 1 101 ? -25.625 -0.956 9.664 1 97.81 101 GLN A C 1
ATOM 811 O O . GLN A 1 101 ? -26.641 -0.39 10.094 1 97.81 101 GLN A O 1
ATOM 816 N N . ALA A 1 102 ? -24.422 -0.79 10.141 1 97.69 102 ALA A N 1
ATOM 817 C CA . ALA A 1 102 ? -24.203 0.212 11.18 1 97.69 102 ALA A CA 1
ATOM 818 C C . ALA A 1 102 ? -24.578 1.605 10.695 1 97.69 102 ALA A C 1
ATOM 820 O O . ALA A 1 102 ? -25.203 2.379 11.43 1 97.69 102 ALA A O 1
ATOM 821 N N . ALA A 1 103 ? -24.203 1.932 9.453 1 97.25 103 ALA A N 1
ATOM 822 C CA . ALA A 1 103 ? -24.531 3.225 8.859 1 97.25 103 ALA A CA 1
ATOM 823 C C . ALA A 1 103 ? -26.047 3.402 8.75 1 97.25 103 ALA A C 1
ATOM 825 O O . ALA A 1 103 ? -26.578 4.484 9.023 1 97.25 103 ALA A O 1
ATOM 826 N N . ASN A 1 104 ? -26.672 2.35 8.336 1 96.62 104 ASN A N 1
ATOM 827 C CA . ASN A 1 104 ? -28.125 2.385 8.203 1 96.62 104 ASN A CA 1
ATOM 828 C C . ASN A 1 104 ? -28.797 2.6 9.555 1 96.62 104 ASN A C 1
ATOM 830 O O . ASN A 1 104 ? -29.75 3.383 9.664 1 96.62 104 ASN A O 1
ATOM 834 N N . ALA A 1 105 ? -28.312 1.936 10.562 1 97.12 105 ALA A N 1
ATOM 835 C CA . ALA A 1 105 ? -28.859 2.043 11.914 1 97.12 105 ALA A CA 1
ATOM 836 C C . ALA A 1 105 ? -28.75 3.475 12.43 1 97.12 105 ALA A C 1
ATOM 838 O O . ALA A 1 105 ? -29.609 3.928 13.195 1 97.12 105 ALA A O 1
ATOM 839 N N . CYS A 1 106 ? -27.75 4.191 12.039 1 95 106 CYS A N 1
ATOM 840 C CA . CYS A 1 106 ? -27.547 5.566 12.484 1 95 106 CYS A CA 1
ATOM 841 C C . C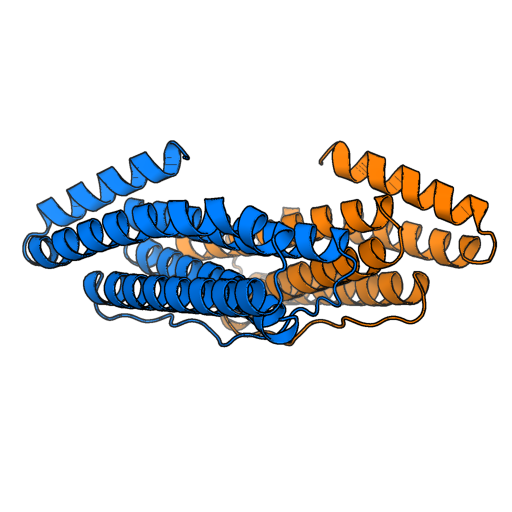YS A 1 106 ? -28.062 6.559 11.453 1 95 106 CYS A C 1
A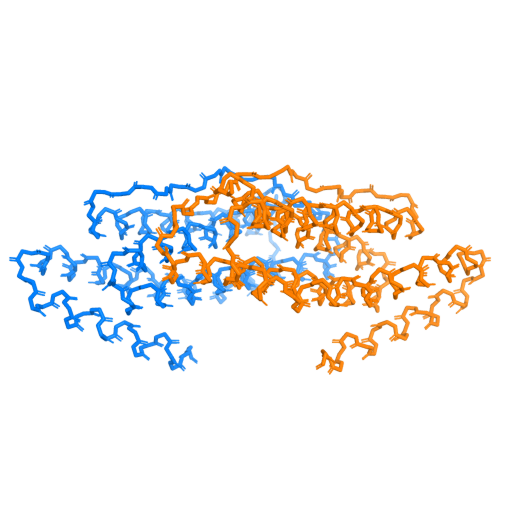TOM 843 O O . CYS A 1 106 ? -27.828 7.762 11.57 1 95 106 CYS A O 1
ATOM 845 N N . GLN A 1 107 ? -28.625 6.039 10.422 1 96.5 107 GLN A N 1
ATOM 846 C CA . GLN A 1 107 ? -29.203 6.828 9.336 1 96.5 107 GLN A CA 1
ATOM 847 C C . GLN A 1 107 ? -28.156 7.727 8.688 1 96.5 107 GLN A C 1
ATOM 849 O O . GLN A 1 107 ? -28.438 8.883 8.375 1 96.5 107 GLN A O 1
ATOM 854 N N . ASP A 1 108 ? -27.016 7.277 8.625 1 96.38 108 ASP A N 1
ATOM 855 C CA . ASP A 1 108 ? -25.953 7.977 7.914 1 96.38 108 ASP A CA 1
ATOM 856 C C . ASP A 1 108 ? -26.031 7.707 6.414 1 96.38 108 ASP A C 1
ATOM 858 O O . ASP A 1 108 ? -25.25 6.918 5.879 1 96.38 108 ASP A O 1
ATOM 862 N N . PHE A 1 109 ? -26.812 8.43 5.695 1 96.38 109 PHE A N 1
ATOM 863 C CA . PHE A 1 109 ? -27.109 8.188 4.285 1 96.38 109 PHE A CA 1
ATOM 864 C C . PHE A 1 109 ? -25.922 8.57 3.41 1 96.38 109 PHE A C 1
ATOM 866 O O . PHE A 1 109 ? -25.734 8.016 2.324 1 96.38 109 PHE A O 1
ATOM 873 N N . ALA A 1 110 ? -25.219 9.516 3.914 1 96.19 110 ALA A N 1
ATOM 874 C CA . ALA A 1 110 ? -24 9.867 3.174 1 96.19 110 ALA A CA 1
ATOM 875 C C . ALA A 1 110 ? -23.047 8.688 3.117 1 96.19 110 ALA A C 1
ATOM 877 O O . ALA A 1 110 ? -22.469 8.391 2.062 1 96.19 110 ALA A O 1
ATOM 878 N N . MET A 1 111 ? -22.891 7.992 4.238 1 96.69 111 MET A N 1
ATOM 879 C CA . MET A 1 111 ? -22.047 6.805 4.301 1 96.69 111 MET A CA 1
ATOM 880 C C . MET A 1 111 ? -22.609 5.691 3.42 1 96.69 111 MET A C 1
ATOM 882 O O . MET A 1 111 ? -21.859 5.023 2.703 1 96.69 111 MET A O 1
ATOM 886 N N . LEU A 1 112 ? -23.844 5.461 3.463 1 97 112 LEU A N 1
ATOM 887 C CA . LEU A 1 112 ? -24.484 4.438 2.637 1 97 112 LEU A CA 1
ATOM 888 C C . LEU A 1 112 ? -24.25 4.723 1.155 1 97 112 LEU A C 1
ATOM 890 O O . LEU A 1 112 ? -23.922 3.812 0.388 1 97 112 LEU A O 1
ATOM 894 N N . ALA A 1 113 ? -24.406 5.961 0.775 1 97.5 113 ALA A N 1
ATOM 895 C CA . ALA A 1 113 ? -24.172 6.355 -0.614 1 97.5 113 ALA A CA 1
ATOM 896 C C . ALA A 1 113 ? -22.719 6.129 -1.023 1 97.5 113 ALA A C 1
ATOM 898 O O . ALA A 1 113 ? -22.453 5.66 -2.131 1 97.5 113 ALA A O 1
ATOM 899 N N . PHE A 1 114 ? -21.875 6.469 -0.1 1 98.12 114 PHE A N 1
ATOM 900 C CA . PHE A 1 114 ? -20.438 6.309 -0.346 1 98.12 114 PHE A CA 1
ATOM 901 C C . PHE A 1 114 ? -20.094 4.84 -0.552 1 98.12 114 PHE A C 1
ATOM 903 O O . PHE A 1 114 ? -19.25 4.508 -1.379 1 98.12 114 PHE A O 1
ATOM 910 N N . LEU A 1 115 ? -20.719 3.918 0.164 1 97.94 115 LEU A N 1
ATOM 911 C CA . LEU A 1 115 ? -20.391 2.498 0.154 1 97.94 115 LEU A CA 1
ATOM 912 C C . LEU A 1 115 ? -21.016 1.803 -1.054 1 97.94 115 LEU A C 1
ATOM 914 O O . LEU A 1 115 ? -20.609 0.688 -1.403 1 97.94 115 LEU A O 1
ATOM 918 N N . ASN A 1 116 ? -21.922 2.428 -1.758 1 96.62 116 ASN A N 1
ATOM 919 C CA . ASN A 1 116 ? -22.688 1.798 -2.828 1 96.62 116 ASN A CA 1
ATOM 920 C C . ASN A 1 116 ? -21.781 1.267 -3.93 1 96.62 116 ASN A C 1
ATOM 922 O O . ASN A 1 116 ? -21.875 0.099 -4.312 1 96.62 116 ASN A O 1
ATOM 926 N N . PRO A 1 117 ? -20.844 2.059 -4.441 1 96.38 117 PRO A N 1
ATOM 927 C CA . PRO A 1 117 ? -19.969 1.522 -5.488 1 96.38 117 PRO A CA 1
ATOM 928 C C . PRO A 1 117 ? -19.125 0.344 -5.004 1 96.38 117 PRO A C 1
ATOM 930 O O . PRO A 1 117 ? -18.812 -0.551 -5.789 1 96.38 117 PRO A O 1
ATOM 933 N N . PHE A 1 118 ? -18.766 0.376 -3.752 1 96.94 118 PHE A N 1
ATOM 934 C CA . PHE A 1 118 ? -18.016 -0.746 -3.201 1 96.94 118 PHE A CA 1
ATOM 935 C C . PHE A 1 118 ? -18.828 -2.033 -3.287 1 96.94 118 PHE A C 1
ATOM 937 O O . PHE A 1 118 ? -18.312 -3.074 -3.697 1 96.94 118 PHE A O 1
ATOM 944 N N . HIS A 1 119 ? -20.078 -1.981 -2.883 1 95.12 119 HIS A N 1
ATOM 945 C CA . HIS A 1 119 ? -20.953 -3.152 -2.895 1 95.12 119 HIS A CA 1
ATOM 946 C C . HIS A 1 119 ? -21.109 -3.703 -4.309 1 95.12 119 HIS A C 1
ATOM 948 O O . HIS A 1 119 ? -21.016 -4.914 -4.523 1 95.12 119 HIS A O 1
ATOM 954 N N . MET A 1 120 ? -21.297 -2.848 -5.223 1 94.31 120 MET A N 1
ATOM 955 C CA . MET A 1 120 ? -21.5 -3.285 -6.602 1 94.31 120 MET A CA 1
ATOM 956 C C . MET A 1 120 ? -20.234 -3.914 -7.16 1 94.31 120 MET A C 1
ATOM 958 O O . MET A 1 120 ? -20.281 -4.953 -7.82 1 94.31 120 MET A O 1
ATOM 962 N N . GLU A 1 121 ? -19.141 -3.297 -6.887 1 94.69 121 GLU A N 1
ATOM 963 C CA . GLU A 1 121 ? -17.875 -3.834 -7.34 1 94.69 121 GLU A CA 1
ATOM 964 C C . GLU A 1 121 ? -17.594 -5.199 -6.715 1 94.69 121 GLU A C 1
ATOM 966 O O . GLU A 1 121 ? -17.031 -6.086 -7.367 1 94.69 121 GLU A O 1
ATOM 971 N N . GLN A 1 122 ? -17.984 -5.289 -5.41 1 93 122 GLN A N 1
ATOM 972 C CA . GLN A 1 122 ? -17.734 -6.547 -4.711 1 93 122 GLN A CA 1
ATOM 973 C C . GLN A 1 122 ? -18.547 -7.684 -5.324 1 93 122 GLN A C 1
ATOM 975 O O . GLN A 1 122 ? -18.062 -8.82 -5.402 1 93 122 GLN A O 1
ATOM 980 N N . VAL A 1 123 ? -19.75 -7.461 -5.777 1 92.62 123 VAL A N 1
ATOM 981 C CA . VAL A 1 123 ? -20.578 -8.477 -6.418 1 92.62 123 VAL A CA 1
ATOM 982 C C . VAL A 1 123 ? -19.891 -8.992 -7.676 1 92.62 123 VAL A C 1
ATOM 984 O O . VAL A 1 123 ? -19.75 -10.203 -7.863 1 92.62 123 VAL A O 1
ATOM 987 N N . ASP A 1 124 ? -19.438 -8.102 -8.453 1 91.81 124 ASP A N 1
ATOM 988 C CA . ASP A 1 124 ? -18.734 -8.453 -9.688 1 91.81 124 ASP A CA 1
ATOM 989 C C . ASP A 1 124 ? -17.422 -9.164 -9.391 1 91.81 124 ASP A C 1
ATOM 991 O O . ASP A 1 124 ? -17.094 -10.164 -10.031 1 91.81 124 ASP A O 1
ATOM 995 N N . ALA A 1 125 ? -16.734 -8.672 -8.422 1 91.06 125 ALA A N 1
ATOM 996 C CA . ALA A 1 125 ? -15.43 -9.227 -8.07 1 91.06 125 ALA A CA 1
ATOM 997 C C . ALA A 1 125 ? -15.57 -10.656 -7.566 1 91.06 125 ALA A C 1
ATOM 999 O O . ALA A 1 125 ? -14.812 -11.539 -7.98 1 91.06 125 ALA A O 1
ATOM 1000 N N . GLU A 1 126 ? -16.531 -10.945 -6.715 1 93.06 126 GLU A N 1
ATOM 1001 C CA . GLU A 1 126 ? -16.719 -12.281 -6.16 1 93.06 126 GLU A CA 1
ATOM 1002 C C . GLU A 1 126 ? -17.141 -13.266 -7.246 1 93.06 126 GLU A C 1
ATOM 1004 O O . GLU A 1 126 ? -16.672 -14.406 -7.27 1 93.06 126 GLU A O 1
ATOM 1009 N N . ALA A 1 127 ? -18.016 -12.828 -8.141 1 93.5 127 ALA A N 1
ATOM 1010 C CA . ALA A 1 127 ? -18.422 -13.68 -9.258 1 93.5 127 ALA A CA 1
ATOM 1011 C C . ALA A 1 127 ? -17.219 -14.039 -10.133 1 93.5 127 ALA A C 1
ATOM 1013 O O . ALA A 1 127 ? -17.016 -15.203 -10.484 1 93.5 127 ALA A O 1
ATOM 1014 N N . LYS A 1 128 ? -16.469 -13.055 -10.406 1 94.25 128 LYS A N 1
ATOM 1015 C CA . LYS A 1 128 ? -15.297 -13.234 -11.25 1 94.25 128 LYS A CA 1
ATOM 1016 C C . LYS A 1 128 ? -14.289 -14.172 -10.602 1 94.25 128 LYS A C 1
ATOM 1018 O O . LYS A 1 128 ? -13.812 -15.117 -11.227 1 94.25 128 LYS A O 1
ATOM 1023 N N . ILE A 1 129 ? -13.977 -13.922 -9.375 1 94.94 129 ILE A N 1
ATOM 1024 C CA . ILE A 1 129 ? -12.969 -14.711 -8.672 1 94.94 129 ILE A CA 1
ATOM 1025 C C . ILE A 1 129 ? -13.461 -16.141 -8.484 1 94.94 129 ILE A C 1
ATOM 1027 O O . ILE A 1 129 ? -12.68 -17.094 -8.562 1 94.94 129 ILE A O 1
ATOM 1031 N N . GLY A 1 130 ? -14.758 -16.266 -8.195 1 93.62 130 GLY A N 1
ATOM 1032 C CA . GLY A 1 130 ? -15.352 -17.594 -8.133 1 93.62 130 GLY A CA 1
ATOM 1033 C C . GLY A 1 130 ? -15.188 -18.375 -9.422 1 93.62 130 GLY A C 1
ATOM 1034 O O . GLY A 1 130 ? -14.867 -19.578 -9.383 1 93.62 130 GLY A O 1
ATOM 1035 N N . THR A 1 131 ? -15.445 -17.688 -10.5 1 94.75 131 THR A N 1
ATOM 1036 C CA . THR A 1 131 ? -15.281 -18.312 -11.805 1 94.75 131 THR A CA 1
ATOM 1037 C C . THR A 1 131 ? -13.828 -18.719 -12.039 1 94.75 131 THR A C 1
ATOM 1039 O O . THR A 1 131 ? -13.555 -19.828 -12.523 1 94.75 131 THR A O 1
ATOM 1042 N N . ILE A 1 132 ? -12.922 -17.891 -11.688 1 95.69 132 ILE A N 1
ATOM 1043 C CA . ILE A 1 132 ? -11.5 -18.172 -11.859 1 95.69 132 ILE A CA 1
ATOM 1044 C C . ILE A 1 132 ? -11.109 -19.391 -11.023 1 95.69 132 ILE A C 1
ATOM 1046 O O . ILE A 1 132 ? -10.422 -20.297 -11.508 1 95.69 132 ILE A O 1
ATOM 1050 N N . LEU A 1 133 ? -11.57 -19.422 -9.742 1 95.56 133 LEU A N 1
ATOM 1051 C CA . LEU A 1 133 ? -11.266 -20.547 -8.867 1 95.56 133 LEU A CA 1
ATOM 1052 C C . LEU A 1 133 ? -11.789 -21.859 -9.461 1 95.56 133 LEU A C 1
ATOM 1054 O O . LEU A 1 133 ? -11.094 -22.875 -9.438 1 95.56 133 LEU A O 1
ATOM 1058 N N . ALA A 1 134 ? -13.016 -21.844 -10.008 1 93.81 134 ALA A N 1
ATOM 1059 C CA . ALA A 1 134 ? -13.594 -23.047 -10.633 1 93.81 134 ALA A CA 1
ATOM 1060 C C . ALA A 1 134 ? -12.734 -23.516 -11.805 1 93.81 134 ALA A C 1
ATOM 1062 O O . ALA A 1 134 ? -12.453 -24.703 -11.93 1 93.81 134 ALA A O 1
ATOM 1063 N N . LYS A 1 135 ? -12.312 -22.547 -12.617 1 94.31 135 LYS A N 1
ATOM 1064 C CA . LYS A 1 135 ? -11.453 -22.891 -13.75 1 94.31 135 LYS A CA 1
ATOM 1065 C C . LYS A 1 135 ? -10.117 -23.453 -13.281 1 94.31 135 LYS A C 1
ATOM 1067 O O . LYS A 1 135 ? -9.625 -24.438 -13.852 1 94.31 135 LYS A O 1
ATOM 1072 N N . VAL A 1 136 ? -9.555 -22.891 -12.281 1 95.5 136 VAL A N 1
ATOM 1073 C CA . VAL A 1 136 ? -8.266 -23.344 -11.75 1 95.5 136 VAL A CA 1
ATOM 1074 C C . VAL A 1 136 ? -8.391 -24.766 -11.227 1 95.5 136 VAL A C 1
ATOM 1076 O O . VAL A 1 136 ? -7.523 -25.609 -11.492 1 95.5 136 VAL A O 1
ATOM 1079 N N . LYS A 1 137 ? -9.43 -25.094 -10.547 1 92.06 137 LYS A N 1
ATOM 1080 C CA . LYS A 1 137 ? -9.648 -26.422 -9.992 1 92.06 137 LYS A CA 1
ATOM 1081 C C . LYS A 1 137 ? -9.805 -27.453 -11.109 1 92.06 137 LYS A C 1
ATOM 1083 O O . LYS A 1 137 ? -9.266 -28.562 -11.016 1 92.06 137 LYS A O 1
ATOM 1088 N N . ASP A 1 138 ? -10.43 -27.031 -12.094 1 89.38 138 ASP A N 1
ATOM 1089 C CA . ASP A 1 138 ? -10.695 -27.922 -13.219 1 89.38 138 ASP A CA 1
ATOM 1090 C C . ASP A 1 138 ? -9.43 -28.156 -14.047 1 89.38 138 ASP A C 1
ATOM 1092 O O . ASP A 1 138 ? -9.164 -29.266 -14.492 1 89.38 138 ASP A O 1
ATOM 1096 N N . GLU A 1 139 ? -8.68 -27.188 -14.141 1 83.5 139 GLU A N 1
ATOM 1097 C CA . GLU A 1 139 ? -7.574 -27.203 -15.094 1 83.5 139 GLU A CA 1
ATOM 1098 C C . GLU A 1 139 ? -6.27 -27.625 -14.414 1 83.5 139 GLU A C 1
ATOM 1100 O O . GLU A 1 139 ? -5.293 -27.953 -15.094 1 83.5 139 GLU A O 1
ATOM 1105 N N . GLN A 1 140 ? -6.266 -27.5 -13.188 1 78.31 140 GLN A N 1
ATOM 1106 C CA . GLN A 1 140 ? -5.031 -27.828 -12.477 1 78.31 140 GLN A CA 1
ATOM 1107 C C . GLN A 1 140 ? -4.559 -29.234 -12.828 1 78.31 140 GLN A C 1
ATOM 1109 O O . GLN A 1 140 ? -3.361 -29.516 -12.781 1 78.31 140 GLN A O 1
ATOM 1114 N N . LYS A 1 141 ? -5.484 -30.078 -13.32 1 77.69 141 LYS A N 1
ATOM 1115 C CA . LYS A 1 141 ? -5.152 -31.453 -13.672 1 77.69 141 LYS A CA 1
ATOM 1116 C C . LYS A 1 141 ? -4.734 -31.562 -15.141 1 77.69 141 LYS A C 1
ATOM 1118 O O . LYS A 1 141 ? -4.266 -32.625 -15.578 1 77.69 141 LYS A O 1
ATOM 1123 N N . THR A 1 142 ? -4.977 -30.453 -15.828 1 82.06 142 THR A N 1
ATOM 1124 C CA . THR A 1 142 ? -4.613 -30.391 -17.234 1 82.06 142 THR A CA 1
ATOM 1125 C C . THR A 1 142 ? -3.67 -29.219 -17.5 1 82.06 142 THR A C 1
ATOM 1127 O O . THR A 1 142 ? -4.113 -28.094 -17.656 1 82.06 142 THR A O 1
ATOM 1130 N N . PRO A 1 143 ? -2.416 -29.422 -17.531 1 75.88 143 PRO A N 1
ATOM 1131 C CA . PRO A 1 143 ? -1.406 -28.359 -17.547 1 75.88 143 PRO A CA 1
ATOM 1132 C C . PRO A 1 143 ? -1.64 -27.344 -18.656 1 75.88 143 PRO A C 1
ATOM 1134 O O . PRO A 1 143 ? -1.609 -26.125 -18.406 1 75.88 143 PRO A O 1
ATOM 1137 N N . GLY A 1 144 ? -1.993 -27.672 -19.844 1 85.75 144 GLY A N 1
ATOM 1138 C CA . GLY A 1 144 ? -2.184 -26.75 -20.953 1 85.75 144 GLY A CA 1
ATOM 1139 C C . GLY A 1 144 ? -3.305 -25.766 -20.719 1 85.75 144 GLY A C 1
ATOM 1140 O O . GLY A 1 144 ? -3.188 -24.594 -21.078 1 85.75 144 GLY A O 1
ATOM 1141 N N . LEU A 1 145 ? -4.277 -26.172 -20.094 1 88.25 145 LEU A N 1
ATOM 1142 C CA . LEU A 1 145 ? -5.441 -25.328 -19.859 1 88.25 145 LEU A CA 1
ATOM 1143 C C . LEU A 1 145 ? -5.156 -24.312 -18.766 1 88.25 145 LEU A C 1
ATOM 1145 O O . LEU A 1 145 ? -5.633 -23.172 -18.844 1 88.25 145 LEU A O 1
ATOM 1149 N N . LEU A 1 146 ? -4.414 -24.656 -17.766 1 93.56 146 LEU A N 1
ATOM 1150 C CA . LEU A 1 146 ? -4.051 -23.719 -16.703 1 93.56 146 LEU A CA 1
ATOM 1151 C C . LEU A 1 146 ? -3.141 -22.609 -17.25 1 93.56 146 LEU A C 1
ATOM 1153 O O . LEU A 1 146 ? -3.248 -21.453 -16.844 1 93.56 146 LEU A O 1
ATOM 1157 N N . ARG A 1 147 ? -2.332 -22.984 -18.203 1 94.94 147 ARG A N 1
ATOM 1158 C CA . ARG A 1 147 ? -1.466 -22 -18.828 1 94.94 147 ARG A CA 1
ATOM 1159 C C . ARG A 1 147 ? -2.273 -21.031 -19.688 1 94.94 147 ARG A C 1
ATOM 1161 O O . ARG A 1 147 ? -1.954 -19.828 -19.75 1 94.94 147 ARG A O 1
ATOM 1168 N N . GLN A 1 148 ? -3.242 -21.594 -20.297 1 95 148 GLN A N 1
ATOM 1169 C CA . GLN A 1 148 ? -4.133 -20.734 -21.062 1 95 148 GLN A CA 1
ATOM 1170 C C . GLN A 1 148 ? -4.844 -19.734 -20.156 1 95 148 GLN A C 1
ATOM 1172 O O . GLN A 1 148 ? -4.938 -18.547 -20.484 1 95 148 GLN A O 1
ATOM 1177 N N . LEU A 1 149 ? -5.344 -20.219 -19.078 1 95.5 149 LEU A N 1
ATOM 1178 C CA . LEU A 1 149 ? -5.965 -19.344 -18.094 1 95.5 149 LEU A CA 1
ATOM 1179 C C . LEU A 1 149 ? -4.977 -18.297 -17.594 1 95.5 149 LEU A C 1
ATOM 1181 O O . LEU A 1 149 ? -5.332 -17.125 -17.469 1 95.5 149 LEU A O 1
ATOM 1185 N N . ASP A 1 150 ? -3.793 -18.719 -17.359 1 96.94 150 ASP A N 1
ATOM 1186 C CA . ASP A 1 150 ? -2.736 -17.812 -16.938 1 96.94 150 ASP A CA 1
ATOM 1187 C C . ASP A 1 150 ? -2.543 -16.688 -17.953 1 96.94 150 ASP A C 1
ATOM 1189 O O . ASP A 1 150 ? -2.457 -15.516 -17.578 1 96.94 150 ASP A O 1
ATOM 1193 N N . HIS A 1 151 ? -2.514 -17.047 -19.172 1 96.38 151 HIS A N 1
ATOM 1194 C CA . HIS A 1 151 ? -2.346 -16.078 -20.234 1 96.38 151 HIS A CA 1
ATOM 1195 C C . HIS A 1 151 ? -3.514 -15.094 -20.281 1 96.38 151 HIS A C 1
ATOM 1197 O O . HIS A 1 151 ? -3.311 -13.891 -20.438 1 96.38 151 HIS A O 1
ATOM 1203 N N . GLU A 1 152 ? -4.684 -15.555 -20.172 1 96.06 152 GLU A N 1
ATOM 1204 C CA . GLU A 1 152 ? -5.887 -14.727 -20.188 1 96.06 152 GLU A CA 1
ATOM 1205 C C . GLU A 1 152 ? -5.871 -13.711 -19.047 1 96.06 152 GLU A C 1
ATOM 1207 O O . GLU A 1 152 ? -6.199 -12.539 -19.25 1 96.06 152 GLU A O 1
ATOM 1212 N N . LEU A 1 153 ? -5.48 -14.172 -17.906 1 96.94 153 LEU A N 1
ATOM 1213 C CA . LEU A 1 153 ? -5.449 -13.289 -16.75 1 96.94 153 LEU A CA 1
ATOM 1214 C C . LEU A 1 153 ? -4.359 -12.227 -16.891 1 96.94 153 LEU A C 1
ATOM 1216 O O . LEU A 1 153 ? -4.523 -11.094 -16.453 1 96.94 153 LEU A O 1
ATOM 1220 N N . GLY A 1 154 ? -3.273 -12.602 -17.531 1 97.19 154 GLY A N 1
ATOM 1221 C CA . GLY A 1 154 ? -2.23 -11.633 -17.828 1 97.19 154 GLY A CA 1
ATOM 1222 C C . GLY A 1 154 ? -2.695 -10.516 -18.75 1 97.19 154 GLY A C 1
ATOM 1223 O O . GLY A 1 154 ? -2.363 -9.352 -18.547 1 97.19 154 GLY A O 1
ATOM 1224 N N . GLN A 1 155 ? -3.455 -10.867 -19.719 1 95.25 155 GLN A N 1
ATOM 1225 C CA . GLN A 1 155 ? -3.99 -9.891 -20.672 1 95.25 155 GLN A CA 1
ATOM 1226 C C . GLN A 1 155 ? -4.969 -8.945 -19.984 1 95.25 155 GLN A C 1
ATOM 1228 O O . GLN A 1 155 ? -4.984 -7.746 -20.281 1 95.25 155 GLN A O 1
ATOM 1233 N N . GLU A 1 156 ? -5.723 -9.453 -19.172 1 92.94 156 GLU A N 1
ATOM 1234 C CA . GLU A 1 156 ? -6.695 -8.648 -18.438 1 92.94 156 GLU A CA 1
ATOM 1235 C C . GLU A 1 156 ? -6 -7.629 -17.531 1 92.94 156 GLU A C 1
ATOM 1237 O O . GLU A 1 156 ? -6.434 -6.48 -17.438 1 92.94 156 GLU A O 1
ATOM 1242 N N . ALA A 1 157 ? -4.996 -8.109 -16.859 1 91.12 157 ALA A N 1
ATOM 1243 C CA . ALA A 1 157 ? -4.25 -7.234 -15.961 1 91.12 157 ALA A CA 1
ATOM 1244 C C . ALA A 1 157 ? -3.625 -6.07 -16.719 1 91.12 157 ALA A C 1
ATOM 1246 O O . ALA A 1 157 ? -3.496 -4.965 -16.188 1 91.12 157 ALA A O 1
ATOM 1247 N N . ALA A 1 158 ? -3.146 -6.312 -17.938 1 86.88 158 ALA A N 1
ATOM 1248 C CA . ALA A 1 158 ? -2.49 -5.297 -18.766 1 86.88 158 ALA A CA 1
ATOM 1249 C C . ALA A 1 158 ? -3.494 -4.258 -19.25 1 86.88 158 ALA A C 1
ATOM 1251 O O . ALA A 1 158 ? -3.125 -3.117 -19.547 1 86.88 158 ALA A O 1
ATOM 1252 N N . SER A 1 159 ? -4.648 -4.66 -19.438 1 78.25 159 SER A N 1
ATOM 1253 C CA . SER A 1 159 ? -5.66 -3.779 -20 1 78.25 159 SER A CA 1
ATOM 1254 C C . SER A 1 159 ? -6.27 -2.873 -18.938 1 78.25 159 SER A C 1
ATOM 1256 O O . SER A 1 159 ? -6.863 -1.841 -19.266 1 78.25 159 SER A O 1
ATOM 1258 N N . GLY A 1 160 ? -5.883 -3.131 -17.703 1 64.38 160 GLY A N 1
ATOM 1259 C CA . GLY A 1 160 ? -6.516 -2.318 -16.672 1 64.38 160 GLY A CA 1
ATOM 1260 C C . GLY A 1 160 ? -8.031 -2.418 -16.688 1 64.38 160 GLY A C 1
ATOM 1261 O O . GLY A 1 160 ? -8.617 -2.988 -17.609 1 64.38 160 GLY A O 1
ATOM 1262 N N . PRO A 1 161 ? -8.672 -2.012 -15.57 1 52.25 161 PRO A N 1
ATOM 1263 C CA . PRO A 1 161 ? -10.125 -1.958 -15.742 1 52.25 161 PRO A CA 1
ATOM 1264 C C . PRO A 1 161 ? -10.555 -0.918 -16.766 1 52.25 161 PRO A C 1
ATOM 1266 O O . PRO A 1 161 ? -9.789 -0.01 -17.094 1 52.25 161 PRO A O 1
ATOM 1269 N N . MET B 1 1 ? 22.094 -11.633 3.156 1 91.62 1 MET B N 1
ATOM 1270 C CA . MET B 1 1 ? 21.594 -10.836 2.035 1 91.62 1 MET B CA 1
ATOM 1271 C C . MET B 1 1 ? 20.078 -10.953 1.917 1 91.62 1 MET B C 1
ATOM 1273 O O . MET B 1 1 ? 19.375 -9.945 1.979 1 91.62 1 MET B O 1
ATOM 1277 N N . LEU B 1 2 ? 19.516 -12.156 2.045 1 94.38 2 LEU B N 1
ATOM 1278 C CA . LEU B 1 2 ? 18.078 -12.352 1.846 1 94.38 2 LEU B CA 1
ATOM 1279 C C . LEU B 1 2 ? 17.281 -11.727 2.986 1 94.38 2 LEU B C 1
ATOM 1281 O O . LEU B 1 2 ? 16.266 -11.07 2.752 1 94.38 2 LEU B O 1
ATOM 1285 N N . ALA B 1 3 ? 17.75 -11.953 4.191 1 96.19 3 ALA B N 1
ATOM 1286 C CA . ALA B 1 3 ? 17.062 -11.375 5.348 1 96.19 3 ALA B CA 1
ATOM 1287 C C . ALA B 1 3 ? 17.047 -9.852 5.27 1 96.19 3 ALA B C 1
ATOM 1289 O O . ALA B 1 3 ? 16.016 -9.227 5.543 1 96.19 3 ALA B O 1
ATOM 1290 N N . LEU B 1 4 ? 18.156 -9.289 4.895 1 96.94 4 LEU B N 1
ATOM 1291 C CA . LEU B 1 4 ? 18.25 -7.84 4.762 1 96.94 4 LEU B CA 1
ATOM 1292 C C . LEU B 1 4 ? 17.359 -7.336 3.629 1 96.94 4 LEU B C 1
ATOM 1294 O O . LEU B 1 4 ? 16.781 -6.25 3.725 1 96.94 4 LEU B O 1
ATOM 1298 N N . PHE B 1 5 ? 17.328 -8.07 2.586 1 97.75 5 PHE B N 1
ATOM 1299 C CA . PHE B 1 5 ? 16.5 -7.711 1.441 1 97.75 5 PHE B CA 1
ATOM 1300 C C . PHE B 1 5 ? 15.023 -7.703 1.823 1 97.75 5 PHE B C 1
ATOM 1302 O O . PHE B 1 5 ? 14.305 -6.738 1.542 1 97.75 5 PHE B O 1
ATOM 1309 N N . ASN B 1 6 ? 14.562 -8.734 2.516 1 97.38 6 ASN B N 1
ATOM 1310 C CA . ASN B 1 6 ? 13.188 -8.797 3 1 97.38 6 ASN B CA 1
ATOM 1311 C C . ASN B 1 6 ? 12.898 -7.676 3.994 1 97.38 6 ASN B C 1
ATOM 1313 O O . ASN B 1 6 ? 11.805 -7.105 3.988 1 97.38 6 ASN B O 1
ATOM 1317 N N . GLU B 1 7 ? 13.852 -7.41 4.797 1 97.06 7 GLU B N 1
ATOM 1318 C CA . GLU B 1 7 ? 13.703 -6.316 5.754 1 97.06 7 GLU B CA 1
ATOM 1319 C C . GLU B 1 7 ? 13.523 -4.98 5.043 1 97.06 7 GLU B C 1
ATOM 1321 O O . GLU B 1 7 ? 12.719 -4.148 5.465 1 97.06 7 GLU B O 1
ATOM 1326 N N . GLN B 1 8 ? 14.289 -4.793 3.996 1 98.06 8 GLN B N 1
ATOM 1327 C CA . GLN B 1 8 ? 14.188 -3.537 3.262 1 98.06 8 GLN B CA 1
ATOM 1328 C C . GLN B 1 8 ? 12.805 -3.381 2.635 1 98.06 8 GLN B C 1
ATOM 1330 O O . GLN B 1 8 ? 12.242 -2.281 2.613 1 98.06 8 GLN B O 1
ATOM 1335 N N . ILE B 1 9 ? 12.25 -4.461 2.08 1 98.31 9 ILE B N 1
ATOM 1336 C CA . ILE B 1 9 ? 10.891 -4.445 1.544 1 98.31 9 ILE B CA 1
ATOM 1337 C C . ILE B 1 9 ? 9.914 -4.008 2.631 1 98.31 9 ILE B C 1
ATOM 1339 O O . ILE B 1 9 ? 9.086 -3.121 2.408 1 98.31 9 ILE B O 1
ATOM 1343 N N . THR B 1 10 ? 10.055 -4.594 3.773 1 97 10 THR B N 1
ATOM 1344 C CA . THR B 1 10 ? 9.188 -4.289 4.906 1 97 10 THR B CA 1
ATOM 1345 C C . THR B 1 10 ? 9.328 -2.824 5.316 1 97 10 THR B C 1
ATOM 1347 O O . THR B 1 10 ? 8.336 -2.156 5.605 1 97 10 THR B O 1
ATOM 1350 N N . ASN B 1 11 ? 10.547 -2.355 5.328 1 97.38 11 ASN B N 1
ATOM 1351 C CA . ASN B 1 11 ? 10.805 -0.965 5.684 1 97.38 11 ASN B CA 1
ATOM 1352 C C . ASN B 1 11 ? 10.102 -0.002 4.73 1 97.38 11 ASN B C 1
ATOM 1354 O O . ASN B 1 11 ? 9.586 1.032 5.156 1 97.38 11 ASN B O 1
ATOM 1358 N N . GLU B 1 12 ? 10.133 -0.309 3.471 1 98.31 12 GLU B N 1
ATOM 1359 C CA . GLU B 1 12 ? 9.477 0.551 2.488 1 98.31 12 GLU B CA 1
ATOM 1360 C C . GLU B 1 12 ? 7.973 0.601 2.713 1 98.31 12 GLU B C 1
ATOM 1362 O O . GLU B 1 12 ? 7.355 1.663 2.602 1 98.31 12 GLU B O 1
ATOM 1367 N N . PHE B 1 13 ? 7.367 -0.537 2.973 1 97.94 13 PHE B N 1
ATOM 1368 C CA . PHE B 1 13 ? 5.938 -0.551 3.254 1 97.94 13 PHE B CA 1
ATOM 1369 C C . PHE B 1 13 ? 5.629 0.213 4.535 1 97.94 13 PHE B C 1
ATOM 1371 O O . PHE B 1 13 ? 4.641 0.945 4.605 1 97.94 13 PHE B O 1
ATOM 1378 N N . ALA B 1 14 ? 6.43 0.019 5.555 1 97.25 14 ALA B N 1
ATOM 1379 C CA . ALA B 1 14 ? 6.254 0.764 6.797 1 97.25 14 ALA B CA 1
ATOM 1380 C C . ALA B 1 14 ? 6.355 2.268 6.555 1 97.25 14 ALA B C 1
ATOM 1382 O O . ALA B 1 14 ? 5.574 3.045 7.109 1 97.25 14 ALA B O 1
ATOM 1383 N N . ALA B 1 15 ? 7.363 2.631 5.75 1 97.75 15 ALA B N 1
ATOM 1384 C CA . ALA B 1 15 ? 7.512 4.039 5.395 1 97.75 15 ALA B CA 1
ATOM 1385 C C . ALA B 1 15 ? 6.27 4.559 4.672 1 97.75 15 ALA B C 1
ATOM 1387 O O . ALA B 1 15 ? 5.777 5.645 4.973 1 97.75 15 ALA B O 1
ATOM 1388 N N . SER B 1 16 ? 5.75 3.779 3.719 1 98.19 16 SER B N 1
ATOM 1389 C CA . SER B 1 16 ? 4.523 4.137 3.016 1 98.19 16 SER B CA 1
ATOM 1390 C C . SER B 1 16 ? 3.379 4.387 3.994 1 98.19 16 SER B C 1
ATOM 1392 O O . SER B 1 16 ? 2.637 5.359 3.855 1 98.19 16 SER B O 1
ATOM 1394 N N . HIS B 1 17 ? 3.287 3.584 4.984 1 98.19 17 HIS B N 1
ATOM 1395 C CA . HIS B 1 17 ? 2.203 3.703 5.953 1 98.19 17 HIS B CA 1
ATOM 1396 C C . HIS B 1 17 ? 2.396 4.918 6.852 1 98.19 17 HIS B C 1
ATOM 1398 O O . HIS B 1 17 ? 1.423 5.566 7.246 1 98.19 17 HIS B O 1
ATOM 1404 N N . LEU B 1 18 ? 3.645 5.191 7.23 1 98.25 18 LEU B N 1
ATOM 1405 C CA . LEU B 1 18 ? 3.885 6.375 8.047 1 98.25 18 LEU B CA 1
ATOM 1406 C C . LEU B 1 18 ? 3.518 7.645 7.289 1 98.25 18 LEU B C 1
ATOM 1408 O O . LEU B 1 18 ? 2.871 8.539 7.844 1 98.25 18 LEU B O 1
ATOM 1412 N N . TYR B 1 19 ? 3.943 7.691 6.043 1 98.5 19 TYR B N 1
ATOM 1413 C CA . TYR B 1 19 ? 3.568 8.836 5.215 1 98.5 19 TYR B CA 1
ATOM 1414 C C . TYR B 1 19 ? 2.055 8.961 5.121 1 98.5 19 TYR B C 1
ATOM 1416 O O . TYR B 1 19 ? 1.518 10.07 5.145 1 98.5 19 TYR B O 1
ATOM 1424 N N . LEU B 1 20 ? 1.409 7.852 4.984 1 98.69 20 LEU B N 1
ATOM 1425 C CA . LEU B 1 20 ? -0.046 7.879 4.887 1 98.69 20 LEU B CA 1
ATOM 1426 C C . LEU B 1 20 ? -0.669 8.359 6.191 1 98.69 20 LEU B C 1
ATOM 1428 O O . LEU B 1 20 ? -1.614 9.148 6.18 1 98.69 20 LEU B O 1
ATOM 1432 N N . SER B 1 21 ? -0.146 7.906 7.27 1 98.62 21 SER B N 1
ATOM 1433 C CA . SER B 1 21 ? -0.604 8.367 8.578 1 98.62 21 SER B CA 1
ATOM 1434 C C . SER B 1 21 ? -0.426 9.875 8.727 1 98.62 21 SER B C 1
ATOM 1436 O O . SER B 1 21 ? -1.32 10.562 9.219 1 98.62 21 SER B O 1
ATOM 1438 N N . ALA B 1 22 ? 0.717 10.336 8.297 1 98.69 22 ALA B N 1
ATOM 1439 C CA . ALA B 1 22 ? 0.978 11.773 8.312 1 98.69 22 ALA B CA 1
ATOM 1440 C C . ALA B 1 22 ? -0.016 12.523 7.434 1 98.69 22 ALA B C 1
ATOM 1442 O O . ALA B 1 22 ? -0.51 13.594 7.812 1 98.69 22 ALA B O 1
ATOM 1443 N N . SER B 1 23 ? -0.282 11.953 6.25 1 98.69 23 SER B N 1
ATOM 1444 C CA . SER B 1 23 ? -1.255 12.555 5.344 1 98.69 23 SER B CA 1
ATOM 1445 C C . SER B 1 23 ? -2.617 12.703 6.016 1 98.69 23 SER B C 1
ATOM 1447 O O . SER B 1 23 ? -3.238 13.766 5.938 1 98.69 23 SER B O 1
ATOM 1449 N N . ILE B 1 24 ? -3.037 11.672 6.68 1 98.56 24 ILE B N 1
ATOM 1450 C CA . ILE B 1 24 ? -4.316 11.656 7.379 1 98.56 24 ILE B CA 1
ATOM 1451 C C . ILE B 1 24 ? -4.328 12.734 8.461 1 98.56 24 ILE B C 1
ATOM 1453 O O . ILE B 1 24 ? -5.297 13.484 8.586 1 98.56 24 ILE B O 1
ATOM 1457 N N . TRP B 1 25 ? -3.262 12.852 9.18 1 98.31 25 TRP B N 1
ATOM 1458 C CA . TRP B 1 25 ? -3.135 13.805 10.273 1 98.31 25 TRP B CA 1
ATOM 1459 C C . TRP B 1 25 ? -3.197 15.234 9.75 1 98.31 25 TRP B C 1
ATOM 1461 O O . TRP B 1 25 ? -3.904 16.078 10.312 1 98.31 25 TRP B O 1
ATOM 1471 N N . PHE B 1 26 ? -2.48 15.555 8.664 1 98.31 26 PHE B N 1
ATOM 1472 C CA . PHE B 1 26 ? -2.455 16.891 8.078 1 98.31 26 PHE B CA 1
ATOM 1473 C C . PHE B 1 26 ? -3.82 17.25 7.504 1 98.31 26 PHE B C 1
ATOM 1475 O O . PHE B 1 26 ? -4.285 18.391 7.668 1 98.31 26 PHE B O 1
ATOM 1482 N N . GLU B 1 27 ? -4.418 16.297 6.859 1 98.06 27 GLU B N 1
ATOM 1483 C CA . GLU B 1 27 ? -5.73 16.547 6.266 1 98.06 27 GLU B CA 1
ATOM 1484 C C . GLU B 1 27 ? -6.758 16.891 7.34 1 98.06 27 GLU B C 1
ATOM 1486 O O . GLU B 1 27 ? -7.535 17.844 7.18 1 98.06 27 GLU B O 1
ATOM 1491 N N . ALA B 1 28 ? -6.73 16.25 8.438 1 96.81 28 ALA B N 1
ATOM 1492 C CA . ALA B 1 28 ? -7.68 16.438 9.539 1 96.81 28 ALA B CA 1
ATOM 1493 C C . ALA B 1 28 ? -7.508 17.812 10.18 1 96.81 28 ALA B C 1
ATOM 1495 O O . ALA B 1 28 ? -8.375 18.266 10.922 1 96.81 28 ALA B O 1
ATOM 1496 N N . ARG B 1 29 ? -6.43 18.438 9.852 1 96.19 29 ARG B N 1
ATOM 1497 C CA . ARG B 1 29 ? -6.113 19.719 10.469 1 96.19 29 ARG B CA 1
ATOM 1498 C C . ARG B 1 29 ? -6.027 20.828 9.422 1 96.19 29 ARG B C 1
ATOM 1500 O O . ARG B 1 29 ? -5.441 21.875 9.68 1 96.19 29 ARG B O 1
ATOM 1507 N N . ASP B 1 30 ? -6.457 20.547 8.289 1 95.88 30 ASP B N 1
ATOM 1508 C CA . ASP B 1 30 ? -6.684 21.5 7.199 1 95.88 30 ASP B CA 1
ATOM 1509 C C . ASP B 1 30 ? -5.359 21.984 6.613 1 95.88 30 ASP B C 1
ATOM 1511 O O . ASP B 1 30 ? -5.234 23.156 6.242 1 95.88 30 ASP B O 1
ATOM 1515 N N . TRP B 1 31 ? -4.336 21.078 6.676 1 96.62 31 TRP B N 1
ATOM 1516 C CA . TRP B 1 31 ? -3.096 21.281 5.934 1 96.62 31 TRP B CA 1
ATOM 1517 C C . TRP B 1 31 ? -3.09 20.469 4.645 1 96.62 31 TRP B C 1
ATOM 1519 O O . TRP B 1 31 ? -2.309 19.531 4.5 1 96.62 31 TRP B O 1
ATOM 1529 N N . GLU B 1 32 ? -3.869 20.953 3.648 1 97.38 32 GLU B N 1
ATOM 1530 C CA . GLU B 1 32 ? -4.164 20.172 2.459 1 97.38 32 GLU B CA 1
ATOM 1531 C C . GLU B 1 32 ? -2.916 19.969 1.605 1 97.38 32 GLU B C 1
ATOM 1533 O O . GLU B 1 32 ? -2.748 18.906 0.981 1 97.38 32 GLU B O 1
ATOM 1538 N N . GLY B 1 33 ? -2.104 20.953 1.497 1 97.94 33 GLY B N 1
ATOM 1539 C CA . GLY B 1 33 ? -0.879 20.828 0.723 1 97.94 33 GLY B CA 1
ATOM 1540 C C . GLY B 1 33 ? 0.08 19.797 1.289 1 97.94 33 GLY B C 1
ATOM 1541 O O . GLY B 1 33 ? 0.559 18.922 0.563 1 97.94 33 GLY B O 1
ATOM 1542 N N . MET B 1 34 ? 0.312 19.875 2.562 1 98.12 34 MET B N 1
ATOM 1543 C CA . MET B 1 34 ? 1.182 18.906 3.223 1 98.12 34 MET B CA 1
ATOM 1544 C C . MET B 1 34 ? 0.576 17.516 3.172 1 98.12 34 MET B C 1
ATOM 1546 O O . MET B 1 34 ? 1.291 16.531 2.977 1 98.12 34 MET B O 1
ATOM 1550 N N . ALA B 1 35 ? -0.759 17.438 3.342 1 98.44 35 ALA B N 1
ATOM 1551 C CA . ALA B 1 35 ? -1.44 16.156 3.234 1 98.44 35 ALA B CA 1
ATOM 1552 C C . ALA B 1 35 ? -1.204 15.523 1.866 1 98.44 35 ALA B C 1
ATOM 1554 O O . ALA B 1 35 ? -0.872 14.336 1.771 1 98.44 35 ALA B O 1
ATOM 1555 N N . SER B 1 36 ? -1.361 16.312 0.85 1 98.31 36 SER B N 1
ATOM 1556 C CA . SER B 1 36 ? -1.165 15.836 -0.514 1 98.31 36 SER B CA 1
ATOM 1557 C C . SER B 1 36 ? 0.276 15.391 -0.74 1 98.31 36 SER B C 1
ATOM 1559 O O . SER B 1 36 ? 0.523 14.375 -1.396 1 98.31 36 SER B O 1
ATOM 1561 N N . TYR B 1 37 ? 1.198 16.188 -0.263 1 98.25 37 TYR B N 1
ATOM 1562 C CA . TYR B 1 37 ? 2.609 15.836 -0.375 1 98.25 37 TYR B CA 1
ATOM 1563 C C . TYR B 1 37 ? 2.895 14.492 0.277 1 98.25 37 TYR B C 1
ATOM 1565 O O . TYR B 1 37 ? 3.549 13.633 -0.318 1 98.25 37 TYR B O 1
ATOM 1573 N N . MET B 1 38 ? 2.369 14.344 1.513 1 98.56 38 MET B N 1
ATOM 1574 C CA . MET B 1 38 ? 2.596 13.109 2.256 1 98.56 38 MET B CA 1
ATOM 1575 C C . MET B 1 38 ? 1.976 11.914 1.534 1 98.56 38 MET B C 1
ATOM 1577 O O . MET B 1 38 ? 2.557 10.828 1.508 1 98.56 38 MET B O 1
ATOM 1581 N N . LEU B 1 39 ? 0.816 12.086 0.993 1 98.44 39 LEU B N 1
ATOM 1582 C CA . LEU B 1 39 ? 0.156 11.023 0.242 1 98.44 39 LEU B CA 1
ATOM 1583 C C . LEU B 1 39 ? 0.99 10.609 -0.967 1 98.44 39 LEU B C 1
ATOM 1585 O O . LEU B 1 39 ? 1.13 9.422 -1.256 1 98.44 39 LEU B O 1
ATOM 1589 N N . ALA B 1 40 ? 1.498 11.562 -1.693 1 97.81 40 ALA B N 1
ATOM 1590 C CA . ALA B 1 40 ? 2.359 11.281 -2.838 1 97.81 40 ALA B CA 1
ATOM 1591 C C . ALA B 1 40 ? 3.592 10.484 -2.414 1 97.81 40 ALA B C 1
ATOM 1593 O O . ALA B 1 40 ? 3.986 9.531 -3.086 1 97.81 40 ALA B O 1
ATOM 1594 N N . GLU B 1 41 ? 4.195 10.961 -1.324 1 97.31 41 GLU B N 1
ATOM 1595 C CA . GLU B 1 41 ? 5.359 10.242 -0.809 1 97.31 41 GLU B CA 1
ATOM 1596 C C . GLU B 1 41 ? 4.992 8.812 -0.416 1 97.31 41 GLU B C 1
ATOM 1598 O O . GLU B 1 41 ? 5.781 7.887 -0.619 1 97.31 41 GLU B O 1
ATOM 1603 N N . SER B 1 42 ? 3.816 8.602 0.19 1 98.06 42 SER B N 1
ATOM 1604 C CA . SER B 1 42 ? 3.342 7.262 0.528 1 98.06 42 SER B CA 1
ATOM 1605 C C . SER B 1 42 ? 3.303 6.363 -0.703 1 98.06 42 SER B C 1
ATOM 1607 O O . SER B 1 42 ? 3.756 5.219 -0.656 1 98.06 42 SER B O 1
ATOM 1609 N N . SER B 1 43 ? 2.744 6.848 -1.751 1 97.44 43 SER B N 1
ATOM 1610 C CA . SER B 1 43 ? 2.674 6.098 -3.002 1 97.44 43 SER B CA 1
ATOM 1611 C C . SER B 1 43 ? 4.066 5.773 -3.527 1 97.44 43 SER B C 1
ATOM 1613 O O . SER B 1 43 ? 4.309 4.668 -4.023 1 97.44 43 SER B O 1
ATOM 1615 N N . GLU B 1 44 ? 4.949 6.719 -3.459 1 96.5 44 GLU B N 1
ATOM 1616 C CA . GLU B 1 44 ? 6.316 6.508 -3.928 1 96.5 44 GLU B CA 1
ATOM 1617 C C . GLU B 1 44 ? 7.004 5.391 -3.146 1 96.5 44 GLU B C 1
ATOM 1619 O O . GLU B 1 44 ? 7.66 4.527 -3.734 1 96.5 44 GLU B O 1
ATOM 1624 N N . GLU B 1 45 ? 6.855 5.426 -1.806 1 97.62 45 GLU B N 1
ATOM 1625 C CA . GLU B 1 45 ? 7.484 4.379 -1.005 1 97.62 45 GLU B CA 1
ATOM 1626 C C . GLU B 1 45 ? 6.906 3.008 -1.338 1 97.62 45 GLU B C 1
ATOM 1628 O O . GLU B 1 45 ? 7.621 2.004 -1.298 1 97.62 45 GLU B O 1
ATOM 1633 N N . ARG B 1 46 ? 5.621 2.898 -1.539 1 97.75 46 ARG B N 1
ATOM 1634 C CA . ARG B 1 46 ? 5.043 1.629 -1.968 1 97.75 46 ARG B CA 1
ATOM 1635 C C . ARG B 1 46 ? 5.672 1.156 -3.275 1 97.75 46 ARG B C 1
ATOM 1637 O O . ARG B 1 46 ? 5.961 -0.031 -3.438 1 97.75 46 ARG B O 1
ATOM 1644 N N . GLN B 1 47 ? 5.832 2.074 -4.172 1 97.62 47 GLN B N 1
ATOM 1645 C CA . GLN B 1 47 ? 6.465 1.716 -5.438 1 97.62 47 GLN B CA 1
ATOM 1646 C C . GLN B 1 47 ? 7.883 1.194 -5.215 1 97.62 47 GLN B C 1
ATOM 1648 O O . GLN B 1 47 ? 8.336 0.298 -5.93 1 97.62 47 GLN B O 1
ATOM 1653 N N . HIS B 1 48 ? 8.656 1.785 -4.273 1 97.88 48 HIS B N 1
ATOM 1654 C CA . HIS B 1 48 ? 9.977 1.255 -3.936 1 97.88 48 HIS B CA 1
ATOM 1655 C C . HIS B 1 48 ? 9.891 -0.205 -3.506 1 97.88 48 HIS B C 1
ATOM 1657 O O . HIS B 1 48 ? 10.672 -1.041 -3.965 1 97.88 48 HIS B O 1
ATOM 1663 N N . ALA B 1 49 ? 8.938 -0.515 -2.672 1 98.38 49 ALA B N 1
ATOM 1664 C CA . ALA B 1 49 ? 8.742 -1.886 -2.209 1 98.38 49 ALA B CA 1
ATOM 1665 C C . ALA B 1 49 ? 8.445 -2.822 -3.375 1 98.38 49 ALA B C 1
ATOM 1667 O O . ALA B 1 49 ? 9.016 -3.91 -3.469 1 98.38 49 ALA B O 1
ATOM 1668 N N . LEU B 1 50 ? 7.543 -2.402 -4.238 1 98.31 50 LEU B N 1
ATOM 1669 C CA . LEU B 1 50 ? 7.152 -3.215 -5.383 1 98.31 50 LEU B CA 1
ATOM 1670 C C . LEU B 1 50 ? 8.336 -3.449 -6.316 1 98.31 50 LEU B C 1
ATOM 1672 O O . LEU B 1 50 ? 8.484 -4.539 -6.875 1 98.31 50 LEU B O 1
ATOM 1676 N N . SER B 1 51 ? 9.156 -2.387 -6.457 1 98.19 51 SER B N 1
ATOM 1677 C CA . SER B 1 51 ? 10.352 -2.527 -7.277 1 98.19 51 SER B CA 1
ATOM 1678 C C . SER B 1 51 ? 11.305 -3.561 -6.691 1 98.19 51 SER B C 1
ATOM 1680 O O . SER B 1 51 ? 11.883 -4.367 -7.426 1 98.19 51 SER B O 1
ATOM 1682 N N . LEU B 1 52 ? 11.5 -3.51 -5.438 1 98.56 52 LEU B N 1
ATOM 1683 C CA . LEU B 1 52 ? 12.328 -4.504 -4.77 1 98.56 52 LEU B CA 1
ATOM 1684 C C . LEU B 1 52 ? 11.773 -5.906 -4.98 1 98.56 52 LEU B C 1
ATOM 1686 O O . LEU B 1 52 ? 12.523 -6.836 -5.297 1 98.56 52 LEU B O 1
ATOM 1690 N N . ILE B 1 53 ? 10.508 -6.055 -4.836 1 98.38 53 ILE B N 1
ATOM 1691 C CA . ILE B 1 53 ? 9.852 -7.348 -4.98 1 98.38 53 ILE B CA 1
ATOM 1692 C C . ILE B 1 53 ? 10.039 -7.871 -6.402 1 98.38 53 ILE B C 1
ATOM 1694 O O . ILE B 1 53 ? 10.383 -9.039 -6.598 1 98.38 53 ILE B O 1
ATOM 1698 N N . GLN B 1 54 ? 9.828 -6.977 -7.352 1 97.38 54 GLN B N 1
ATOM 1699 C CA . GLN B 1 54 ? 9.992 -7.363 -8.75 1 97.38 54 GLN B CA 1
ATOM 1700 C C . GLN B 1 54 ? 11.414 -7.836 -9.023 1 97.38 54 GLN B C 1
ATOM 1702 O O . GLN B 1 54 ? 11.617 -8.867 -9.672 1 97.38 54 GLN B O 1
ATOM 1707 N N . PHE B 1 55 ? 12.383 -7.105 -8.539 1 98.06 55 PHE B N 1
ATOM 1708 C CA . PHE B 1 55 ? 13.781 -7.48 -8.703 1 98.06 55 PHE B CA 1
ATOM 1709 C C . PHE B 1 55 ? 14.062 -8.828 -8.055 1 98.06 55 PHE B C 1
ATOM 1711 O O . PHE B 1 55 ? 14.688 -9.703 -8.656 1 98.06 55 PHE B O 1
ATOM 1718 N N . GLY B 1 56 ? 13.648 -8.984 -6.801 1 97.56 56 GLY B N 1
ATOM 1719 C CA . GLY B 1 56 ? 13.859 -10.234 -6.086 1 97.56 56 GLY B CA 1
ATOM 1720 C C . GLY B 1 56 ? 13.242 -11.43 -6.777 1 97.56 56 GLY B C 1
ATOM 1721 O O . GLY B 1 56 ? 13.852 -12.5 -6.848 1 97.56 56 GLY B O 1
ATOM 1722 N N . ASN B 1 57 ? 12.023 -11.234 -7.281 1 96.06 57 ASN B N 1
ATOM 1723 C CA . ASN B 1 57 ? 11.352 -12.312 -8 1 96.06 57 ASN B CA 1
ATOM 1724 C C . ASN B 1 57 ? 12.117 -12.703 -9.258 1 96.06 57 ASN B C 1
ATOM 1726 O O . ASN B 1 57 ? 12.266 -13.891 -9.555 1 96.06 57 ASN B O 1
ATOM 1730 N N . LYS 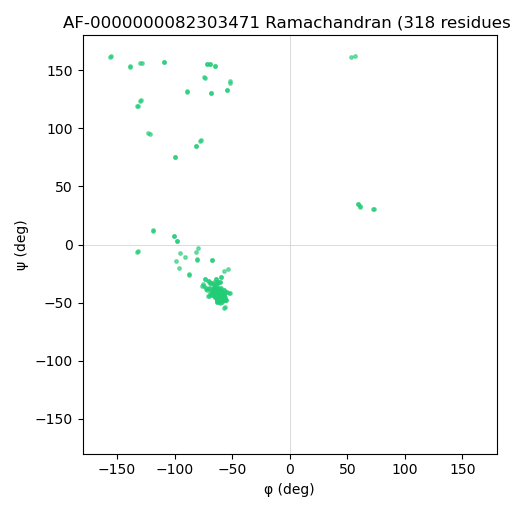B 1 58 ? 12.602 -11.719 -9.945 1 94.81 58 LYS B N 1
ATOM 1731 C CA . LYS B 1 58 ? 13.391 -11.984 -11.148 1 94.81 58 LYS B CA 1
ATOM 1732 C C . LYS B 1 58 ? 14.625 -12.812 -10.82 1 94.81 58 LYS B C 1
ATOM 1734 O O . LYS B 1 58 ? 15.102 -13.586 -11.656 1 94.81 58 LYS B O 1
ATOM 1739 N N . ARG B 1 59 ? 15.094 -12.68 -9.641 1 95.81 59 ARG B N 1
ATOM 1740 C CA . ARG B 1 59 ? 16.297 -13.375 -9.211 1 95.81 59 ARG B CA 1
ATOM 1741 C C . ARG B 1 59 ? 15.961 -14.609 -8.383 1 95.81 59 ARG B C 1
ATOM 1743 O O . ARG B 1 59 ? 16.828 -15.195 -7.738 1 95.81 59 ARG B O 1
ATOM 1750 N N . ASN B 1 60 ? 14.695 -14.953 -8.305 1 94.5 60 ASN B N 1
ATOM 1751 C CA . ASN B 1 60 ? 14.18 -16.125 -7.613 1 94.5 60 ASN B CA 1
ATOM 1752 C C . ASN B 1 60 ? 14.508 -16.094 -6.125 1 94.5 60 ASN B C 1
ATOM 1754 O O . ASN B 1 60 ? 14.852 -17.125 -5.531 1 94.5 60 ASN B O 1
ATOM 1758 N N . MET B 1 61 ? 14.539 -14.906 -5.605 1 95.31 61 MET B N 1
ATOM 1759 C CA . MET B 1 61 ? 14.727 -14.758 -4.164 1 95.31 61 MET B CA 1
ATOM 1760 C C . MET B 1 61 ? 13.453 -15.133 -3.412 1 95.31 61 MET B C 1
ATOM 1762 O O . MET B 1 61 ? 12.344 -14.883 -3.893 1 95.31 61 MET B O 1
ATOM 1766 N N . ASP B 1 62 ? 13.602 -15.734 -2.264 1 95.94 62 ASP B N 1
ATOM 1767 C CA . ASP B 1 62 ? 12.469 -16.094 -1.415 1 95.94 62 ASP B CA 1
ATOM 1768 C C . ASP B 1 62 ? 11.953 -14.867 -0.656 1 95.94 62 ASP B C 1
ATOM 1770 O O . ASP B 1 62 ? 12.359 -14.617 0.483 1 95.94 62 ASP B O 1
ATOM 1774 N N . ILE B 1 63 ? 11.031 -14.18 -1.277 1 96.56 63 ILE B N 1
ATOM 1775 C CA . ILE B 1 63 ? 10.477 -12.961 -0.7 1 96.56 63 ILE B CA 1
ATOM 1776 C C . ILE B 1 63 ? 9.273 -13.305 0.174 1 96.56 63 ILE B C 1
ATOM 1778 O O . ILE B 1 63 ? 8.383 -14.047 -0.251 1 96.56 63 ILE B O 1
ATOM 1782 N N . GLN B 1 64 ? 9.234 -12.781 1.35 1 94.19 64 GLN B N 1
ATOM 1783 C CA . GLN B 1 64 ? 8.125 -12.93 2.283 1 94.19 64 GLN B CA 1
ATOM 1784 C C . GLN B 1 64 ? 7.727 -11.586 2.885 1 94.19 64 GLN B C 1
ATOM 1786 O O . GLN B 1 64 ? 8.523 -10.945 3.57 1 94.19 64 GLN B O 1
ATOM 1791 N N . LEU B 1 65 ? 6.473 -11.258 2.604 1 95.62 65 LEU B N 1
ATOM 1792 C CA . LEU B 1 65 ? 5.973 -10.039 3.223 1 95.62 65 LEU B CA 1
ATOM 1793 C C . LEU B 1 65 ? 5.828 -10.211 4.73 1 95.62 65 LEU B C 1
ATOM 1795 O O . LEU B 1 65 ? 5.277 -11.219 5.191 1 95.62 65 LEU B O 1
ATOM 1799 N N . GLN B 1 66 ? 6.348 -9.281 5.461 1 93.31 66 GLN B N 1
ATOM 1800 C CA . GLN B 1 66 ? 6.309 -9.32 6.918 1 93.31 66 GLN B CA 1
ATOM 1801 C C . GLN B 1 66 ? 5.355 -8.266 7.473 1 93.31 66 GLN B C 1
ATOM 1803 O O . GLN B 1 66 ? 4.969 -7.336 6.766 1 93.31 66 GLN B O 1
ATOM 1808 N N . SER B 1 67 ? 4.922 -8.578 8.68 1 92.69 67 SER B N 1
ATOM 1809 C CA . SER B 1 67 ? 4.176 -7.531 9.375 1 92.69 67 SER B CA 1
ATOM 1810 C C . SER B 1 67 ? 5.082 -6.367 9.766 1 92.69 67 SER B C 1
ATOM 1812 O O . SER B 1 67 ? 6.309 -6.508 9.789 1 92.69 67 SER B O 1
ATOM 1814 N N . PHE B 1 68 ? 4.504 -5.227 9.922 1 92.69 68 PHE B N 1
ATOM 1815 C CA . PHE B 1 68 ? 5.188 -4.051 10.453 1 92.69 68 PHE B CA 1
ATOM 1816 C C . PHE B 1 68 ? 4.285 -3.291 11.414 1 92.69 68 PHE B C 1
ATOM 1818 O O . PHE B 1 68 ? 3.062 -3.453 11.391 1 92.69 68 PHE B O 1
ATOM 1825 N N . PRO B 1 69 ? 4.898 -2.59 12.336 1 92.31 69 PRO B N 1
ATOM 1826 C CA . PRO B 1 69 ? 4.105 -1.949 13.391 1 92.31 69 PRO B CA 1
ATOM 1827 C C . PRO B 1 69 ? 3.176 -0.866 12.852 1 92.31 69 PRO B C 1
ATOM 1829 O O . PRO B 1 69 ? 3.445 -0.284 11.797 1 92.31 69 PRO B O 1
ATOM 1832 N N . GLN B 1 70 ? 2.092 -0.682 13.633 1 95.31 70 GLN B N 1
ATOM 1833 C CA . GLN B 1 70 ? 1.238 0.474 13.375 1 95.31 70 GLN B CA 1
ATOM 1834 C C . GLN B 1 70 ? 2.047 1.769 13.391 1 95.31 70 GLN B C 1
ATOM 1836 O O . GLN B 1 70 ? 2.916 1.952 14.25 1 95.31 70 GLN B O 1
ATOM 1841 N N . PRO B 1 71 ? 1.804 2.547 12.398 1 96.25 71 PRO B N 1
ATOM 1842 C CA . PRO B 1 71 ? 2.539 3.812 12.398 1 96.25 71 PRO B CA 1
ATOM 1843 C C . PRO B 1 71 ? 2.035 4.785 13.461 1 96.25 71 PRO B C 1
ATOM 1845 O O . PRO B 1 71 ? 0.892 4.676 13.914 1 96.25 71 PRO B O 1
ATOM 1848 N N . THR B 1 72 ? 2.955 5.684 13.859 1 96.12 72 THR B N 1
ATOM 1849 C CA . THR B 1 72 ? 2.512 6.824 14.656 1 96.12 72 THR B CA 1
ATOM 1850 C C . THR B 1 72 ? 1.345 7.535 13.969 1 96.12 72 THR B C 1
ATOM 1852 O O . THR B 1 72 ? 1.351 7.719 12.758 1 96.12 72 THR B O 1
ATOM 1855 N N . SER B 1 73 ? 0.349 7.938 14.836 1 95.88 73 SER B N 1
ATOM 1856 C CA . SER B 1 73 ? -0.825 8.547 14.219 1 95.88 73 SER B CA 1
ATOM 1857 C C . SER B 1 73 ? -1.208 9.844 14.922 1 95.88 73 SER B C 1
ATOM 1859 O O . SER B 1 73 ? -2.125 10.547 14.484 1 95.88 73 SER B O 1
ATOM 1861 N N . ASN B 1 74 ? -0.546 10.117 15.961 1 96.38 74 ASN B N 1
ATOM 1862 C CA . ASN B 1 74 ? -0.856 11.336 16.703 1 96.38 74 ASN B CA 1
ATOM 1863 C C . ASN B 1 74 ? 0.399 12.156 16.984 1 96.38 74 ASN B C 1
ATOM 1865 O O . ASN B 1 74 ? 1.403 11.625 17.453 1 96.38 74 ASN B O 1
ATOM 1869 N N . TRP B 1 75 ? 0.341 13.375 16.547 1 97.69 75 TRP B N 1
ATOM 1870 C CA . TRP B 1 75 ? 1.401 14.352 16.781 1 97.69 75 TRP B CA 1
ATOM 1871 C C . TRP B 1 75 ? 0.835 15.641 17.359 1 97.69 75 TRP B C 1
ATOM 1873 O O . TRP B 1 75 ? -0.347 15.945 17.188 1 97.69 75 TRP B O 1
ATOM 1883 N N . ASP B 1 76 ? 1.679 16.391 18.062 1 96.19 76 ASP B N 1
ATOM 1884 C CA . ASP B 1 76 ? 1.213 17.625 18.688 1 96.19 76 ASP B CA 1
ATOM 1885 C C . ASP B 1 76 ? 1.317 18.797 17.734 1 96.19 76 ASP B C 1
ATOM 1887 O O . ASP B 1 76 ? 0.623 19.797 17.891 1 96.19 76 ASP B O 1
ATOM 1891 N N . SER B 1 77 ? 2.262 18.672 16.75 1 95.5 77 SER B N 1
ATOM 1892 C CA . SER B 1 77 ? 2.518 19.797 15.852 1 95.5 77 SER B CA 1
ATOM 1893 C C . SER B 1 77 ? 3.109 19.312 14.531 1 95.5 77 SER B C 1
ATOM 1895 O O . SER B 1 77 ? 3.623 18.203 14.445 1 95.5 77 SER B O 1
ATOM 1897 N N . PRO B 1 78 ? 3.025 20.172 13.484 1 96.38 78 PRO B N 1
ATOM 1898 C CA . PRO B 1 78 ? 3.609 19.812 12.188 1 96.38 78 PRO B CA 1
ATOM 1899 C C . PRO B 1 78 ? 5.098 19.484 12.281 1 96.38 78 PRO B C 1
ATOM 1901 O O . PRO B 1 78 ? 5.57 18.547 11.625 1 96.38 78 PRO B O 1
ATOM 1904 N N . ASP B 1 79 ? 5.828 20.219 13.078 1 95.75 79 ASP B N 1
ATOM 1905 C CA . ASP B 1 79 ? 7.266 19.984 13.156 1 95.75 79 ASP B CA 1
ATOM 1906 C C . ASP B 1 79 ? 7.555 18.594 13.719 1 95.75 79 ASP B C 1
ATOM 1908 O O . ASP B 1 79 ? 8.539 17.953 13.344 1 95.75 79 ASP B O 1
ATOM 1912 N N . GLU B 1 80 ? 6.715 18.047 14.562 1 97.56 80 GLU B N 1
ATOM 1913 C CA . GLU B 1 80 ? 6.879 16.703 15.078 1 97.56 80 GLU B CA 1
ATOM 1914 C C . GLU B 1 80 ? 6.652 15.656 13.984 1 97.56 80 GLU B C 1
ATOM 1916 O O . GLU B 1 80 ? 7.355 14.648 13.922 1 97.56 80 GLU B O 1
ATOM 1921 N N . VAL B 1 81 ? 5.621 15.914 13.172 1 98.12 81 VAL B N 1
ATOM 1922 C CA . VAL B 1 81 ? 5.363 15.016 12.047 1 98.12 81 VAL B CA 1
ATOM 1923 C C . VAL B 1 81 ? 6.605 14.93 11.164 1 98.12 81 VAL B C 1
ATOM 1925 O O . VAL B 1 81 ? 7.113 13.836 10.898 1 98.12 81 VAL B O 1
ATOM 1928 N N . TRP B 1 82 ? 7.062 16.078 10.734 1 98 82 TRP B N 1
ATOM 1929 C CA . TRP B 1 82 ? 8.195 16.125 9.82 1 98 82 TRP B CA 1
ATOM 1930 C C . TRP B 1 82 ? 9.453 15.586 10.477 1 98 82 TRP B C 1
ATOM 1932 O O . TRP B 1 82 ? 10.297 14.984 9.805 1 98 82 TRP B O 1
ATOM 1942 N N . GLY B 1 83 ? 9.617 15.797 11.766 1 97.31 83 GLY B N 1
ATOM 1943 C CA . GLY B 1 83 ? 10.719 15.188 12.484 1 97.31 83 GLY B CA 1
ATOM 1944 C C . GLY B 1 83 ? 10.719 13.672 12.406 1 97.31 83 GLY B C 1
ATOM 1945 O O . GLY B 1 83 ? 11.758 13.055 12.148 1 97.31 83 GLY B O 1
ATOM 1946 N N . ASP B 1 84 ? 9.57 13.07 12.656 1 97.81 84 ASP B N 1
ATOM 1947 C CA . ASP B 1 84 ? 9.445 11.625 12.555 1 97.81 84 ASP B CA 1
ATOM 1948 C C . ASP B 1 84 ? 9.758 11.148 11.133 1 97.81 84 ASP B C 1
ATOM 1950 O O . ASP B 1 84 ? 10.367 10.094 10.953 1 97.81 84 ASP B O 1
ATOM 1954 N N . ILE B 1 85 ? 9.281 11.938 10.141 1 97.94 85 ILE B N 1
ATOM 1955 C CA . ILE B 1 85 ? 9.508 11.594 8.742 1 97.94 85 ILE B CA 1
ATOM 1956 C C . ILE B 1 85 ? 11 11.602 8.438 1 97.94 85 ILE B C 1
ATOM 1958 O O . ILE B 1 85 ? 11.523 10.68 7.801 1 97.94 85 ILE B O 1
ATOM 1962 N N . VAL B 1 86 ? 11.688 12.641 8.875 1 96.88 86 VAL B N 1
ATOM 1963 C CA . VAL B 1 86 ? 13.125 12.75 8.641 1 96.88 86 VAL B CA 1
ATOM 1964 C C . VAL B 1 86 ? 13.844 11.57 9.281 1 96.88 86 VAL B C 1
ATOM 1966 O O . VAL B 1 86 ? 14.742 10.984 8.68 1 96.88 86 VAL B O 1
ATOM 1969 N N . THR B 1 87 ? 13.453 11.273 10.484 1 97.19 87 THR B N 1
ATOM 1970 C CA . THR B 1 87 ? 14.062 10.148 11.188 1 97.19 87 THR B CA 1
ATOM 1971 C C . THR B 1 87 ? 13.836 8.852 10.414 1 97.19 87 THR B C 1
ATOM 1973 O O . THR B 1 87 ? 14.773 8.07 10.211 1 97.19 87 THR B O 1
ATOM 1976 N N . MET B 1 88 ? 12.633 8.609 10 1 96.5 88 MET B N 1
ATOM 1977 C CA . MET B 1 88 ? 12.297 7.422 9.219 1 96.5 88 MET B CA 1
ATOM 1978 C C . MET B 1 88 ? 13.117 7.367 7.934 1 96.5 88 MET B C 1
ATOM 1980 O O . MET B 1 88 ? 13.625 6.305 7.562 1 96.5 88 MET B O 1
ATOM 1984 N N . GLU B 1 89 ? 13.227 8.492 7.234 1 96.25 89 GLU B N 1
ATOM 1985 C CA . GLU B 1 89 ? 13.992 8.539 5.996 1 96.25 89 GLU B CA 1
ATOM 1986 C C . GLU B 1 89 ? 15.461 8.211 6.242 1 96.25 89 GLU B C 1
ATOM 1988 O O . GLU B 1 89 ? 16.078 7.492 5.453 1 96.25 89 GLU B O 1
ATOM 1993 N N . ARG B 1 90 ? 16.031 8.727 7.285 1 95.81 90 ARG B N 1
ATOM 1994 C CA . ARG B 1 90 ? 17.422 8.438 7.625 1 95.81 90 ARG B CA 1
ATOM 1995 C C . ARG B 1 90 ? 17.609 6.961 7.953 1 95.81 90 ARG B C 1
ATOM 1997 O O . ARG B 1 90 ? 18.609 6.348 7.551 1 95.81 90 ARG B O 1
ATOM 2004 N N . ASP B 1 91 ? 16.656 6.453 8.727 1 96.5 91 ASP B N 1
ATOM 2005 C CA . ASP B 1 91 ? 16.703 5.027 9.031 1 96.5 91 ASP B CA 1
ATOM 2006 C C . ASP B 1 91 ? 16.641 4.191 7.758 1 96.5 91 ASP B C 1
ATOM 2008 O O . ASP B 1 91 ? 17.344 3.184 7.637 1 96.5 91 ASP B O 1
ATOM 2012 N N . ASN B 1 92 ? 15.758 4.586 6.848 1 95.94 92 ASN B N 1
ATOM 2013 C CA . ASN B 1 92 ? 15.656 3.896 5.566 1 95.94 92 ASN B CA 1
ATOM 2014 C C . ASN B 1 92 ? 16.984 3.943 4.797 1 95.94 92 ASN B C 1
ATOM 2016 O O . ASN B 1 92 ? 17.406 2.939 4.227 1 95.94 92 ASN B O 1
ATOM 2020 N N . THR B 1 93 ? 17.594 5.129 4.789 1 95.62 93 THR B N 1
ATOM 2021 C CA . THR B 1 93 ? 18.922 5.262 4.172 1 95.62 93 THR B CA 1
ATOM 2022 C C . THR B 1 93 ? 19.906 4.285 4.797 1 95.62 93 THR B C 1
ATOM 2024 O O . THR B 1 93 ? 20.656 3.605 4.086 1 95.62 93 THR B O 1
ATOM 2027 N N . GLY B 1 94 ? 19.938 4.211 6.094 1 97.06 94 GLY B N 1
ATOM 2028 C CA . GLY B 1 94 ? 20.797 3.266 6.785 1 97.06 94 GLY B CA 1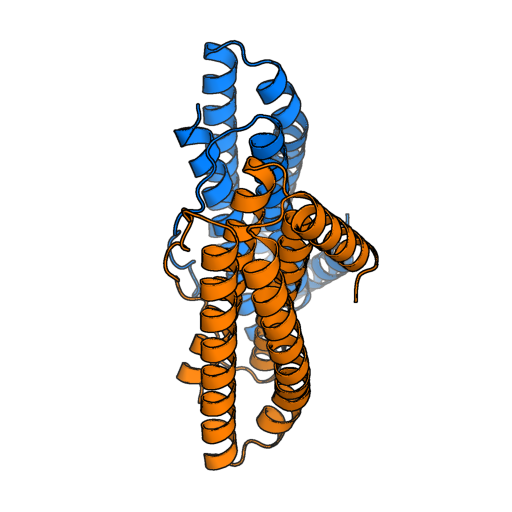
ATOM 2029 C C . GLY B 1 94 ? 20.547 1.823 6.391 1 97.06 94 GLY B C 1
ATOM 2030 O O . GLY B 1 94 ? 21.484 1.045 6.215 1 97.06 94 GLY B O 1
ATOM 2031 N N . SER B 1 95 ? 19.281 1.51 6.305 1 97.38 95 SER B N 1
ATOM 2032 C CA . SER B 1 95 ? 18.906 0.159 5.914 1 97.38 95 SER B CA 1
ATOM 2033 C C . SER B 1 95 ? 19.391 -0.168 4.504 1 97.38 95 SER B C 1
ATOM 2035 O O . SER B 1 95 ? 19.906 -1.263 4.258 1 97.38 95 SER B O 1
ATOM 2037 N N . LEU B 1 96 ? 19.219 0.741 3.561 1 97.56 96 LEU B N 1
ATOM 2038 C CA . LEU B 1 96 ? 19.672 0.56 2.188 1 97.56 96 LEU B CA 1
ATOM 2039 C C . LEU B 1 96 ? 21.188 0.394 2.135 1 97.56 96 LEU B C 1
ATOM 2041 O O . LEU B 1 96 ? 21.703 -0.418 1.362 1 97.56 96 LEU B O 1
ATOM 2045 N N . LEU B 1 97 ? 21.844 1.181 2.965 1 96.94 97 LEU B N 1
ATOM 2046 C CA . LEU B 1 97 ? 23.312 1.087 3.016 1 96.94 97 LEU B CA 1
ATOM 2047 C C . LEU B 1 97 ? 23.75 -0.274 3.547 1 96.94 97 LEU B C 1
ATOM 2049 O O . LEU B 1 97 ? 24.688 -0.874 3.029 1 96.94 97 LEU B O 1
ATOM 2053 N N . LYS B 1 98 ? 23.094 -0.712 4.578 1 97.81 98 LYS B N 1
ATOM 2054 C CA . LYS B 1 98 ? 23.391 -2.035 5.117 1 97.81 98 LYS B CA 1
ATOM 2055 C C . LYS B 1 98 ? 23.203 -3.117 4.059 1 97.81 98 LYS B C 1
ATOM 2057 O O . LYS B 1 98 ? 24.016 -4.039 3.953 1 97.81 98 LYS B O 1
ATOM 2062 N N . LEU B 1 99 ? 22.125 -3.047 3.309 1 98 99 LEU B N 1
ATOM 2063 C CA . LEU B 1 99 ? 21.844 -3.996 2.236 1 98 99 LEU B CA 1
ATOM 2064 C C . LEU B 1 99 ? 22.938 -3.936 1.168 1 98 99 LEU B C 1
ATOM 2066 O O . LEU B 1 99 ? 23.406 -4.973 0.691 1 98 99 LEU B O 1
ATOM 2070 N N . ALA B 1 100 ? 23.328 -2.732 0.83 1 97.56 100 ALA B N 1
ATOM 2071 C CA . ALA B 1 100 ? 24.391 -2.547 -0.162 1 97.56 100 ALA B CA 1
ATOM 2072 C C . ALA B 1 100 ? 25.719 -3.127 0.33 1 97.56 100 ALA B C 1
ATOM 2074 O O . ALA B 1 100 ? 26.453 -3.732 -0.444 1 97.56 100 ALA B O 1
ATOM 2075 N N . GLN B 1 101 ? 26.016 -2.932 1.558 1 97.81 101 GLN B N 1
ATOM 2076 C CA . GLN B 1 101 ? 27.234 -3.48 2.141 1 97.81 101 GLN B CA 1
ATOM 2077 C C . GLN B 1 101 ? 27.234 -5.004 2.07 1 97.81 101 GLN B C 1
ATOM 2079 O O . GLN B 1 101 ? 28.25 -5.613 1.73 1 97.81 101 GLN B O 1
ATOM 2084 N N . ALA B 1 102 ? 26.125 -5.586 2.445 1 97.69 102 ALA B N 1
ATOM 2085 C CA . ALA B 1 102 ? 26 -7.035 2.352 1 97.69 102 ALA B CA 1
ATOM 2086 C C . ALA B 1 102 ? 26.172 -7.512 0.913 1 97.69 102 ALA B C 1
ATOM 2088 O O . ALA B 1 102 ? 26.844 -8.516 0.663 1 97.69 102 ALA B O 1
ATOM 2089 N N . ALA B 1 103 ? 25.547 -6.801 -0.037 1 97.25 103 ALA B N 1
ATOM 2090 C CA . ALA B 1 103 ? 25.672 -7.137 -1.454 1 97.25 103 ALA B CA 1
ATOM 2091 C C . ALA B 1 103 ? 27.125 -7.035 -1.919 1 97.25 103 ALA B C 1
ATOM 2093 O O . ALA B 1 103 ? 27.594 -7.891 -2.674 1 97.25 103 ALA B O 1
ATOM 2094 N N . ASN B 1 104 ? 27.75 -5.996 -1.469 1 96.62 104 ASN B N 1
ATOM 2095 C CA . ASN B 1 104 ? 29.156 -5.801 -1.823 1 96.62 104 ASN B CA 1
ATOM 2096 C C . ASN B 1 104 ? 30.031 -6.922 -1.275 1 96.62 104 ASN B C 1
ATOM 2098 O O . ASN B 1 104 ? 30.922 -7.422 -1.974 1 96.62 104 ASN B O 1
ATOM 2102 N N . ALA B 1 105 ? 29.781 -7.316 -0.062 1 97.12 105 ALA B N 1
ATOM 2103 C CA . ALA B 1 105 ? 30.547 -8.383 0.589 1 97.12 105 ALA B CA 1
ATOM 2104 C C . ALA B 1 105 ? 30.422 -9.695 -0.173 1 97.12 105 ALA B C 1
ATOM 2106 O O . ALA B 1 105 ? 31.359 -10.492 -0.206 1 97.12 105 ALA B O 1
ATOM 2107 N N . CYS B 1 106 ? 29.297 -9.922 -0.792 1 95 106 CYS B N 1
ATOM 2108 C CA . CYS B 1 106 ? 29.062 -11.156 -1.538 1 95 106 CYS B CA 1
ATOM 2109 C C . CYS B 1 106 ? 29.312 -10.945 -3.027 1 95 106 CYS B C 1
ATOM 2111 O O . CYS B 1 106 ? 29.016 -11.82 -3.84 1 95 106 CYS B O 1
ATOM 2113 N N . GLN B 1 107 ? 29.734 -9.781 -3.365 1 96.5 107 GLN B N 1
ATOM 2114 C CA . GLN B 1 107 ? 30.047 -9.398 -4.738 1 96.5 107 GLN B CA 1
ATOM 2115 C C . GLN B 1 107 ? 28.828 -9.555 -5.645 1 96.5 107 GLN B C 1
ATOM 2117 O O . GLN B 1 107 ? 28.953 -10.023 -6.777 1 96.5 107 GLN B O 1
ATOM 2122 N N . ASP B 1 108 ? 27.734 -9.312 -5.145 1 96.38 108 ASP B N 1
ATOM 2123 C CA . ASP B 1 108 ? 26.516 -9.297 -5.938 1 96.38 108 ASP B CA 1
ATOM 2124 C C . ASP B 1 108 ? 26.359 -7.965 -6.668 1 96.38 108 ASP B C 1
ATOM 2126 O O . ASP B 1 108 ? 25.562 -7.117 -6.254 1 96.38 108 ASP B O 1
ATOM 2130 N N . PHE B 1 109 ? 26.938 -7.793 -7.781 1 96.25 109 PHE B N 1
ATOM 2131 C CA . PHE B 1 109 ? 27.016 -6.531 -8.516 1 96.25 109 PHE B CA 1
ATOM 2132 C C . PHE B 1 109 ? 25.656 -6.199 -9.148 1 96.25 109 PHE B C 1
ATOM 2134 O O . PHE B 1 109 ? 25.344 -5.027 -9.352 1 96.25 109 PHE B O 1
ATOM 2141 N N . ALA B 1 110 ? 24.984 -7.234 -9.438 1 96.12 110 ALA B N 1
ATOM 2142 C CA . ALA B 1 110 ? 23.641 -6.984 -9.953 1 96.12 110 ALA B CA 1
ATOM 2143 C C . ALA B 1 110 ? 22.766 -6.273 -8.914 1 96.12 110 ALA B C 1
ATOM 2145 O O . ALA B 1 110 ? 22.062 -5.32 -9.242 1 96.12 110 ALA B O 1
ATOM 2146 N N . MET B 1 111 ? 22.875 -6.711 -7.668 1 96.69 111 MET B N 1
ATOM 2147 C CA . MET B 1 111 ? 22.156 -6.074 -6.57 1 96.69 111 MET B CA 1
ATOM 2148 C C . MET B 1 111 ? 22.641 -4.648 -6.348 1 96.69 111 MET B C 1
ATOM 2150 O O . MET B 1 111 ? 21.844 -3.736 -6.148 1 96.69 111 MET B O 1
ATOM 2154 N N . LEU B 1 112 ? 23.891 -4.438 -6.371 1 97 112 LEU B N 1
ATOM 2155 C CA . LEU B 1 112 ? 24.453 -3.104 -6.195 1 97 112 LEU B CA 1
ATOM 2156 C C . LEU B 1 112 ? 23.953 -2.156 -7.285 1 97 112 LEU B C 1
ATOM 2158 O O . LEU B 1 112 ? 23.578 -1.017 -7 1 97 112 LEU B O 1
ATOM 2162 N N . ALA B 1 113 ? 23.922 -2.637 -8.492 1 97.44 113 ALA B N 1
ATOM 2163 C CA . ALA B 1 113 ? 23.438 -1.834 -9.609 1 97.44 113 ALA B CA 1
ATOM 2164 C C . ALA B 1 113 ? 21.953 -1.495 -9.438 1 97.44 113 ALA B C 1
ATOM 2166 O O . ALA B 1 113 ? 21.531 -0.367 -9.711 1 97.44 113 ALA B O 1
ATOM 2167 N N . PHE B 1 114 ? 21.25 -2.488 -8.984 1 98.12 114 PHE B N 1
ATOM 2168 C CA . PHE B 1 114 ? 19.828 -2.312 -8.766 1 98.12 114 PHE B CA 1
ATOM 2169 C C . PHE B 1 114 ? 19.562 -1.252 -7.699 1 98.12 114 PHE B C 1
ATOM 2171 O O . PHE B 1 114 ? 18.609 -0.474 -7.809 1 98.12 114 PHE B O 1
ATOM 2178 N N . LEU B 1 115 ? 20.375 -1.181 -6.664 1 97.94 115 LEU B N 1
ATOM 2179 C CA . LEU B 1 115 ? 20.172 -0.302 -5.52 1 97.94 115 LEU B CA 1
ATOM 2180 C C . LEU B 1 115 ? 20.625 1.119 -5.832 1 97.94 115 LEU B C 1
ATOM 2182 O O . LEU B 1 115 ? 20.266 2.062 -5.121 1 97.94 115 LEU B O 1
ATOM 2186 N N . ASN B 1 116 ? 21.359 1.34 -6.902 1 96.69 116 ASN B N 1
ATOM 2187 C CA . ASN B 1 116 ? 21.969 2.627 -7.203 1 96.69 116 ASN B CA 1
ATOM 2188 C C . ASN B 1 116 ? 20.938 3.736 -7.312 1 96.69 116 ASN B C 1
ATOM 2190 O O . ASN B 1 116 ? 21.062 4.777 -6.664 1 96.69 116 ASN B O 1
ATOM 2194 N N . PRO B 1 117 ? 19.859 3.555 -8.07 1 96.31 117 PRO B N 1
ATOM 2195 C CA . PRO B 1 117 ? 18.875 4.629 -8.148 1 96.31 117 PRO B CA 1
ATOM 2196 C C . PRO B 1 117 ? 18.219 4.934 -6.805 1 96.31 117 PRO B C 1
ATOM 2198 O O . PRO B 1 117 ? 17.844 6.078 -6.539 1 96.31 117 PRO B O 1
ATOM 2201 N N . PHE B 1 118 ? 18.078 3.924 -6.008 1 97 118 PHE B N 1
ATOM 2202 C CA . PHE B 1 118 ? 17.531 4.145 -4.68 1 97 118 PHE B CA 1
ATOM 2203 C C . PHE B 1 118 ? 18.422 5.09 -3.875 1 97 118 PHE B C 1
ATOM 2205 O O . PHE B 1 118 ? 17.922 6.02 -3.234 1 97 118 PHE B O 1
ATOM 2212 N N . HIS B 1 119 ? 19.703 4.844 -3.881 1 95.19 119 HIS B N 1
ATOM 2213 C CA . HIS B 1 119 ? 20.656 5.664 -3.137 1 95.19 119 HIS B CA 1
ATOM 2214 C C . HIS B 1 119 ? 20.625 7.113 -3.604 1 95.19 119 HIS B C 1
ATOM 2216 O O . HIS B 1 119 ? 20.578 8.031 -2.785 1 95.19 119 HIS B O 1
ATOM 2222 N N . MET B 1 120 ? 20.562 7.301 -4.848 1 94.38 120 MET B N 1
ATOM 2223 C CA . MET B 1 120 ? 20.562 8.656 -5.391 1 94.38 120 MET B CA 1
ATOM 2224 C C . MET B 1 120 ? 19.266 9.375 -5.035 1 94.38 120 MET B C 1
ATOM 2226 O O . MET B 1 120 ? 19.297 10.547 -4.645 1 94.38 120 MET B O 1
ATOM 2230 N N . GLU B 1 121 ? 18.203 8.688 -5.16 1 94.69 121 GLU B N 1
ATOM 2231 C CA . GLU B 1 121 ? 16.906 9.266 -4.805 1 94.69 121 GLU B CA 1
ATOM 2232 C C . GLU B 1 121 ? 16.859 9.625 -3.322 1 94.69 121 GLU B C 1
ATOM 2234 O O . GLU B 1 121 ? 16.266 10.641 -2.947 1 94.69 121 GLU B O 1
ATOM 2239 N N . GLN B 1 122 ? 17.453 8.711 -2.523 1 93.06 122 GLN B N 1
ATOM 2240 C CA . GLN B 1 122 ? 17.438 8.945 -1.084 1 93.06 122 GLN B CA 1
ATOM 2241 C C . GLN B 1 122 ? 18.234 10.195 -0.72 1 93.06 122 GLN B C 1
ATOM 2243 O O . GLN B 1 122 ? 17.844 10.938 0.193 1 93.06 122 GLN B O 1
ATOM 2248 N N . VAL B 1 123 ? 19.328 10.5 -1.384 1 92.75 123 VAL B N 1
ATOM 2249 C CA . VAL B 1 123 ? 20.109 11.703 -1.136 1 92.75 123 VAL B CA 1
ATOM 2250 C C . VAL B 1 123 ? 19.266 12.945 -1.39 1 92.75 123 VAL B C 1
ATOM 2252 O O . VAL B 1 123 ? 19.188 13.844 -0.546 1 92.75 123 VAL B O 1
ATOM 2255 N N . ASP B 1 124 ? 18.594 12.945 -2.475 1 91.94 124 ASP B N 1
ATOM 2256 C CA . ASP B 1 124 ? 17.734 14.062 -2.84 1 91.94 124 ASP B CA 1
ATOM 2257 C C . ASP B 1 124 ? 16.547 14.172 -1.88 1 91.94 124 ASP B C 1
ATOM 2259 O O . ASP B 1 124 ? 16.203 15.273 -1.443 1 91.94 124 ASP B O 1
ATOM 2263 N N . ALA B 1 125 ? 16.031 13.055 -1.548 1 91 125 ALA B N 1
ATOM 2264 C CA . ALA B 1 125 ? 14.852 13.031 -0.675 1 91 125 ALA B CA 1
ATOM 2265 C C . ALA B 1 125 ? 15.195 13.562 0.714 1 91 125 ALA B C 1
ATOM 2267 O O . ALA B 1 125 ? 14.461 14.383 1.272 1 91 125 ALA B O 1
ATOM 2268 N N . GLU B 1 126 ? 16.312 13.156 1.281 1 93.19 126 GLU B N 1
ATOM 2269 C CA . GLU B 1 126 ? 16.719 13.594 2.613 1 93.19 126 GLU B CA 1
ATOM 2270 C C . GLU B 1 126 ? 17.016 15.094 2.633 1 93.19 126 GLU B C 1
ATOM 2272 O O . GLU B 1 126 ? 16.656 15.789 3.58 1 93.19 126 GLU B O 1
ATOM 2277 N N . ALA B 1 127 ? 17.672 15.57 1.596 1 93.56 127 ALA B N 1
ATOM 2278 C CA . ALA B 1 127 ? 17.953 17 1.493 1 93.56 127 ALA B CA 1
ATOM 2279 C C . ALA B 1 127 ? 16.656 17.797 1.444 1 93.56 127 ALA B C 1
ATOM 2281 O O . ALA B 1 127 ? 16.5 18.797 2.156 1 93.56 127 ALA B O 1
ATOM 2282 N N . LYS B 1 128 ? 15.789 17.328 0.655 1 94.44 128 LYS B N 1
ATOM 2283 C CA . LYS B 1 128 ? 14.508 18 0.473 1 94.44 128 LYS B CA 1
ATOM 2284 C C . LYS B 1 128 ? 13.703 18.016 1.77 1 94.44 128 LYS B C 1
ATOM 2286 O O . LYS B 1 128 ? 13.211 19.062 2.191 1 94.44 128 LYS B O 1
ATOM 2291 N N . ILE B 1 129 ? 13.594 16.891 2.383 1 95 129 ILE B N 1
ATOM 2292 C CA . ILE B 1 129 ? 12.789 16.766 3.596 1 95 129 ILE B CA 1
ATOM 2293 C C . ILE B 1 129 ? 13.43 17.562 4.723 1 95 129 ILE B C 1
ATOM 2295 O O . ILE B 1 129 ? 12.734 18.172 5.539 1 95 129 ILE B O 1
ATOM 2299 N N . GLY B 1 130 ? 14.758 17.531 4.766 1 93.75 130 GLY B N 1
ATOM 2300 C CA . GLY B 1 130 ? 15.461 18.375 5.719 1 93.75 130 GLY B CA 1
ATOM 2301 C C . GLY B 1 130 ? 15.148 19.844 5.566 1 93.75 130 GLY B C 1
ATOM 2302 O O . GLY B 1 130 ? 14.938 20.547 6.559 1 93.75 130 GLY B O 1
ATOM 2303 N N . THR B 1 131 ? 15.141 20.266 4.34 1 94.94 131 THR B N 1
ATOM 2304 C CA . THR B 1 131 ? 14.812 21.656 4.047 1 94.94 131 THR B CA 1
ATOM 2305 C C . THR B 1 131 ? 13.383 21.969 4.469 1 94.94 131 THR B C 1
ATOM 2307 O O . THR B 1 131 ? 13.117 23.016 5.059 1 94.94 131 THR B O 1
ATOM 2310 N N . ILE B 1 132 ? 12.484 21.094 4.203 1 95.81 132 ILE B N 1
ATOM 2311 C CA . ILE B 1 132 ? 11.086 21.281 4.559 1 95.81 132 ILE B CA 1
ATOM 2312 C C . ILE B 1 132 ? 10.945 21.375 6.078 1 95.81 132 ILE B C 1
ATOM 2314 O O . ILE B 1 132 ? 10.266 22.266 6.594 1 95.81 132 ILE B O 1
ATOM 2318 N N . LEU B 1 133 ? 11.633 20.453 6.793 1 95.69 133 LEU B N 1
ATOM 2319 C CA . LEU B 1 133 ? 11.578 20.469 8.25 1 95.69 133 LEU B CA 1
ATOM 2320 C C . LEU B 1 133 ? 12.094 21.797 8.797 1 95.69 133 LEU B C 1
ATOM 2322 O O . LEU B 1 133 ? 11.5 22.359 9.719 1 95.69 133 LEU B O 1
ATOM 2326 N N . ALA B 1 134 ? 13.203 22.312 8.242 1 94.19 134 ALA B N 1
ATOM 2327 C CA . ALA B 1 134 ? 13.75 23.594 8.672 1 94.19 134 ALA B CA 1
ATOM 2328 C C . ALA B 1 134 ? 12.75 24.719 8.469 1 94.19 134 ALA B C 1
ATOM 2330 O O . ALA B 1 134 ? 12.547 25.547 9.359 1 94.19 134 ALA B O 1
ATOM 2331 N N . LYS B 1 135 ? 12.102 24.703 7.32 1 94.5 135 LYS B N 1
ATOM 2332 C CA . LYS B 1 135 ? 11.094 25.719 7.027 1 94.5 135 LYS B CA 1
ATOM 2333 C C . LYS B 1 135 ? 9.906 25.609 7.984 1 94.5 135 LYS B C 1
ATOM 2335 O O . LYS B 1 135 ? 9.398 26.625 8.461 1 94.5 135 LYS B O 1
ATOM 2340 N N . VAL B 1 136 ? 9.492 24.438 8.258 1 95.75 136 VAL B N 1
ATOM 2341 C CA . VAL B 1 136 ? 8.359 24.203 9.148 1 95.75 136 VAL B CA 1
ATOM 2342 C C . VAL B 1 136 ? 8.68 24.719 10.547 1 95.75 136 VAL B C 1
ATOM 2344 O O . VAL B 1 136 ? 7.852 25.391 11.18 1 95.75 136 VAL B O 1
ATOM 2347 N N . LYS B 1 137 ? 9.859 24.484 11.031 1 92.38 137 LYS B N 1
ATOM 2348 C CA . LYS B 1 137 ? 10.273 24.922 12.359 1 92.38 137 LYS B CA 1
ATOM 2349 C C . LYS B 1 137 ? 10.32 26.453 12.43 1 92.38 137 LYS B C 1
ATOM 2351 O O . LYS B 1 137 ? 9.906 27.047 13.43 1 92.38 137 LYS B O 1
ATOM 2356 N N . ASP B 1 138 ? 10.719 26.984 11.367 1 89.62 138 ASP B N 1
ATOM 2357 C CA . ASP B 1 138 ? 10.852 28.438 11.312 1 89.62 138 ASP B CA 1
ATOM 2358 C C . ASP B 1 138 ? 9.484 29.109 11.203 1 89.62 138 ASP B C 1
ATOM 2360 O O . ASP B 1 138 ? 9.242 30.141 11.828 1 89.62 138 ASP B O 1
ATOM 2364 N N . GLU B 1 139 ? 8.625 28.5 10.555 1 85 139 GLU B N 1
ATOM 2365 C CA . GLU B 1 139 ? 7.371 29.141 10.18 1 85 139 GLU B CA 1
ATOM 2366 C C . GLU B 1 139 ? 6.242 28.766 11.133 1 85 139 GLU B C 1
ATOM 2368 O O . GLU B 1 139 ? 5.168 29.375 11.102 1 85 139 GLU B O 1
ATOM 2373 N N . GLN B 1 140 ? 6.5 27.781 11.867 1 80.31 140 GLN B N 1
ATOM 2374 C CA . GLN B 1 140 ? 5.441 27.281 12.734 1 80.31 140 GLN B CA 1
ATOM 2375 C C . GLN B 1 140 ? 4.93 28.391 13.656 1 80.31 140 GLN B C 1
ATOM 2377 O O . GLN B 1 140 ? 3.762 28.375 14.055 1 80.31 140 GLN B O 1
ATOM 2382 N N . LYS B 1 141 ? 5.711 29.422 13.906 1 78.5 141 LYS B N 1
ATOM 2383 C CA . LYS B 1 141 ? 5.312 30.516 14.797 1 78.5 141 LYS B CA 1
ATOM 2384 C C . LYS B 1 141 ? 4.711 31.672 14.016 1 78.5 141 LYS B C 1
ATOM 2386 O O . LYS B 1 141 ? 4.25 32.656 14.609 1 78.5 141 LYS B O 1
ATOM 2391 N N . THR B 1 142 ? 4.805 31.531 12.703 1 84.56 142 THR B N 1
ATOM 2392 C CA . THR B 1 142 ? 4.215 32.562 11.836 1 84.56 142 THR B CA 1
ATOM 2393 C C . THR B 1 142 ? 3.166 31.938 10.922 1 84.56 142 THR B C 1
ATOM 2395 O O . THR B 1 142 ? 3.502 31.375 9.875 1 84.56 142 THR B O 1
ATOM 2398 N N . PRO B 1 143 ? 1.935 31.984 11.289 1 76.69 143 PRO B N 1
ATOM 2399 C CA . PRO B 1 143 ? 0.864 31.25 10.602 1 76.69 143 PRO B CA 1
ATOM 2400 C C . PRO B 1 143 ? 0.856 31.5 9.094 1 76.69 143 PRO B C 1
ATOM 2402 O O . PRO B 1 143 ? 0.777 30.547 8.312 1 76.69 143 PRO B O 1
ATOM 2405 N N . GLY B 1 144 ? 1.044 32.625 8.578 1 86.75 144 GLY B N 1
ATOM 2406 C CA . GLY B 1 144 ? 1.006 32.938 7.16 1 86.75 144 GLY B CA 1
ATOM 2407 C C . GLY B 1 144 ? 2.086 32.219 6.367 1 86.75 144 GLY B C 1
ATOM 2408 O O . GLY B 1 144 ? 1.838 31.766 5.254 1 86.75 144 GLY B O 1
ATOM 2409 N N . LEU B 1 145 ? 3.186 32.125 6.93 1 89.69 145 LEU B N 1
ATOM 2410 C CA . LEU B 1 145 ? 4.316 31.5 6.25 1 89.69 145 LEU B CA 1
ATOM 2411 C C . LEU B 1 145 ? 4.141 29.984 6.164 1 89.69 145 LEU B C 1
ATOM 2413 O O . LEU B 1 145 ? 4.508 29.375 5.16 1 89.69 145 LEU B O 1
ATOM 2417 N N . LEU B 1 146 ? 3.607 29.359 7.156 1 93.94 146 LEU B N 1
ATOM 2418 C CA . LEU B 1 146 ? 3.363 27.906 7.129 1 93.94 146 LEU B CA 1
ATOM 2419 C C . LEU B 1 146 ? 2.295 27.562 6.102 1 93.94 146 LEU B C 1
ATOM 2421 O O . LEU B 1 146 ? 2.379 26.516 5.445 1 93.94 146 LEU B O 1
ATOM 2425 N N . ARG B 1 147 ? 1.352 28.453 5.938 1 95.25 147 ARG B N 1
ATOM 2426 C CA . ARG B 1 147 ? 0.317 28.234 4.93 1 95.25 147 ARG B CA 1
ATOM 2427 C C . ARG B 1 147 ? 0.892 28.344 3.521 1 95.25 147 ARG B C 1
ATOM 2429 O O . ARG B 1 147 ? 0.475 27.625 2.617 1 95.25 147 ARG B O 1
ATOM 2436 N N . GLN B 1 148 ? 1.783 29.266 3.424 1 95.44 148 GLN B N 1
ATOM 2437 C CA . GLN B 1 148 ? 2.465 29.391 2.141 1 95.44 148 GLN B CA 1
ATOM 2438 C C . GLN B 1 148 ? 3.238 28.109 1.812 1 95.44 148 GLN B C 1
ATOM 2440 O O . GLN B 1 148 ? 3.182 27.625 0.684 1 95.44 148 GLN B O 1
ATOM 2445 N N . LEU B 1 149 ? 3.963 27.641 2.779 1 95.88 149 LEU B N 1
ATOM 2446 C CA . LEU B 1 149 ? 4.676 26.375 2.602 1 95.88 149 LEU B CA 1
ATOM 2447 C C . LEU B 1 149 ? 3.711 25.25 2.26 1 95.88 149 LEU B C 1
ATOM 2449 O O . LEU B 1 149 ? 3.992 24.422 1.384 1 95.88 149 LEU B O 1
ATOM 2453 N N . ASP B 1 150 ? 2.615 25.234 2.936 1 97 150 ASP B N 1
ATOM 2454 C CA . ASP B 1 150 ? 1.582 24.234 2.674 1 97 150 ASP B CA 1
ATOM 2455 C C . ASP B 1 150 ? 1.13 24.281 1.215 1 97 150 ASP B C 1
ATOM 2457 O O . ASP B 1 150 ? 1.019 23.25 0.56 1 97 150 ASP B O 1
ATOM 2461 N N . HIS B 1 151 ? 0.907 25.453 0.734 1 96.62 151 HIS B N 1
ATOM 2462 C CA . HIS B 1 151 ? 0.48 25.656 -0.647 1 96.62 151 HIS B CA 1
ATOM 2463 C C . HIS B 1 151 ? 1.544 25.172 -1.626 1 96.62 151 HIS B C 1
ATOM 2465 O O . HIS B 1 151 ?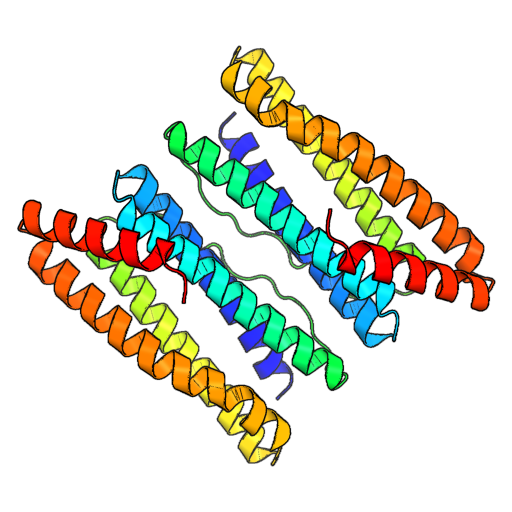 1.228 24.484 -2.609 1 96.62 151 HIS B O 1
ATOM 2471 N N . GLU B 1 152 ? 2.756 25.469 -1.387 1 96.31 152 GLU B N 1
ATOM 2472 C CA . GLU B 1 152 ? 3.871 25.062 -2.234 1 96.31 152 GLU B CA 1
ATOM 2473 C C . GLU B 1 152 ? 3.971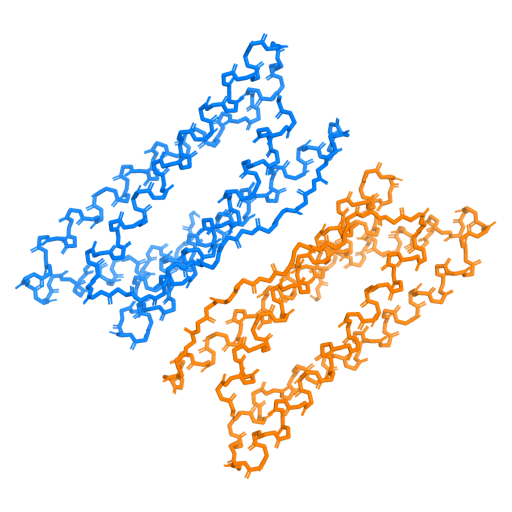 23.531 -2.316 1 96.31 152 GLU B C 1
ATOM 2475 O O . GLU B 1 152 ? 4.16 22.984 -3.398 1 96.31 152 GLU B O 1
ATOM 2480 N N . LEU B 1 153 ? 3.811 22.922 -1.194 1 97.12 153 LEU B N 1
ATOM 2481 C CA . LEU B 1 153 ? 3.912 21.469 -1.149 1 97.12 153 LEU B CA 1
ATOM 2482 C C . LEU B 1 153 ? 2.732 20.812 -1.867 1 97.12 153 LEU B C 1
ATOM 2484 O O . LEU B 1 153 ? 2.883 19.766 -2.488 1 97.12 153 LEU B O 1
ATOM 2488 N N . GLY B 1 154 ? 1.586 21.438 -1.804 1 97.25 154 GLY B N 1
ATOM 2489 C CA . GLY B 1 154 ? 0.434 20.969 -2.557 1 97.25 154 GLY B CA 1
ATOM 2490 C C . GLY B 1 154 ? 0.645 21.016 -4.059 1 97.25 154 GLY B C 1
ATOM 2491 O O . GLY B 1 154 ? 0.263 20.078 -4.773 1 97.25 154 GLY B O 1
ATOM 2492 N N . GLN B 1 155 ? 1.245 22.062 -4.512 1 95.5 155 GLN B N 1
ATOM 2493 C CA . GLN B 1 155 ? 1.533 22.219 -5.934 1 95.5 155 GLN B CA 1
ATOM 2494 C C . GLN B 1 155 ? 2.537 21.172 -6.41 1 95.5 155 GLN B C 1
ATOM 2496 O O . GLN B 1 155 ? 2.41 20.641 -7.516 1 95.5 155 GLN B O 1
ATOM 2501 N N . GLU B 1 156 ? 3.449 20.922 -5.633 1 92.94 156 GLU B N 1
ATOM 2502 C CA . GLU B 1 156 ? 4.461 19.922 -5.969 1 92.94 156 GLU B CA 1
ATOM 2503 C C . GLU B 1 156 ? 3.85 18.531 -6.082 1 92.94 156 GLU B C 1
ATOM 2505 O O . GLU B 1 156 ? 4.203 17.766 -6.98 1 92.94 156 GLU B O 1
ATOM 2510 N N . ALA B 1 157 ? 3.016 18.219 -5.129 1 91.38 157 ALA B N 1
ATOM 2511 C CA . ALA B 1 157 ? 2.363 16.906 -5.129 1 91.38 157 ALA B CA 1
ATOM 2512 C C . ALA B 1 157 ? 1.531 16.703 -6.395 1 91.38 157 ALA B C 1
ATOM 2514 O O . ALA B 1 157 ? 1.409 15.586 -6.895 1 91.38 157 ALA B O 1
ATOM 2515 N N . ALA B 1 158 ? 0.873 17.75 -6.883 1 87.56 158 ALA B N 1
ATOM 2516 C CA . ALA B 1 158 ? 0.006 17.688 -8.055 1 87.56 158 ALA B CA 1
ATOM 2517 C C . ALA B 1 158 ? 0.823 17.5 -9.336 1 87.56 158 ALA B C 1
ATOM 2519 O O . ALA B 1 158 ? 0.32 16.984 -10.328 1 87.56 158 ALA B O 1
ATOM 2520 N N . SER B 1 159 ? 1.961 18 -9.367 1 78.25 159 SER B N 1
ATOM 2521 C CA . SER B 1 159 ? 2.787 17.969 -10.57 1 78.25 159 SER B CA 1
ATOM 2522 C C . SER B 1 159 ? 3.461 16.609 -10.734 1 78.25 159 SER B C 1
ATOM 2524 O O . SER B 1 159 ? 3.895 16.25 -11.828 1 78.25 159 SER B O 1
ATOM 2526 N N . GLY B 1 160 ? 3.252 15.734 -9.758 1 63.34 160 GLY B N 1
ATOM 2527 C CA . GLY B 1 160 ? 3.963 14.469 -9.852 1 63.34 160 GLY B CA 1
ATOM 2528 C C . GLY B 1 160 ? 5.461 14.633 -10.031 1 63.34 160 GLY B C 1
ATOM 2529 O O . GLY B 1 160 ? 5.938 15.734 -10.305 1 63.34 160 GLY B O 1
ATOM 2530 N N . PRO B 1 161 ? 6.289 13.438 -9.711 1 53.75 161 PRO B N 1
ATOM 2531 C CA . PRO B 1 161 ? 7.684 13.609 -10.117 1 53.75 161 PRO B CA 1
ATOM 2532 C C . PRO B 1 161 ? 7.844 13.805 -11.625 1 53.75 161 PRO B C 1
ATOM 2534 O O . PRO B 1 161 ? 6.977 13.383 -12.398 1 53.75 161 PRO B O 1
#

Solvent-accessible surface area (backbone atoms only — not comparable to full-atom values): 16484 Å² total; per-residue (Å²): 99,68,67,50,50,39,47,51,38,41,48,24,45,44,49,16,46,32,27,37,32,48,14,53,49,29,44,64,67,73,32,57,15,47,11,41,32,25,40,50,50,13,53,50,28,40,49,52,24,53,51,51,49,53,54,35,43,77,68,66,47,92,77,59,75,60,61,56,75,53,47,74,68,80,70,93,45,72,54,53,50,43,48,54,49,49,51,50,52,52,51,48,50,51,51,53,48,52,41,43,49,47,25,57,76,68,64,36,60,67,57,47,60,66,46,45,64,55,55,56,51,48,56,53,48,52,54,50,49,49,51,49,40,53,50,41,59,63,17,68,82,38,67,70,54,41,52,49,51,24,49,54,35,28,53,50,40,73,62,49,133,97,67,68,51,51,38,46,50,36,40,50,24,46,44,50,15,46,34,26,38,31,48,14,53,48,28,43,66,66,72,33,57,15,48,12,42,30,25,40,47,50,14,53,51,27,40,49,51,23,51,51,50,50,52,53,35,42,76,68,65,48,90,77,58,74,58,59,57,76,54,48,71,69,78,70,94,46,71,54,54,49,44,49,52,49,50,51,52,51,51,50,48,51,51,50,52,50,52,41,42,50,46,26,56,74,68,64,36,59,68,56,46,60,65,46,46,64,55,54,56,50,47,54,53,47,52,54,50,50,50,51,50,40,54,50,39,60,66,18,67,84,36,67,69,53,40,52,50,52,25,50,53,35,27,53,51,39,72,63,51,134

Organism: NCBI:txid303405

Foldseek 3Di:
DLVLLLVLLQLLLLLLQLLQLLLVQCVVVPLNLSSLLSNLVSVVSNVVSVLSVVVCVVVVRDHDHDDDDHHDRDDPFPLVSLVVNLVSLVVSLVSLVVVLVVCVVVVVVVVNVSCVVVNVVSVVVNVVSVVLSVQCVVCVVPVVSVSVSSVVSNVDSVVRD/DLVLLLVLLQLLLLLLQLLQLLLVQCVVVPLNLSSLLSNLVSVVSNVVSVLSVVVCVVVVRDHDHDDDDHHDRDDPFPLVSLVVNLVSLVVSLVSLVVVLVVCVVVVVVVVNVSSVVVNVVSVVVNVVSVVLSVQCVVCVVPVVSVSVSSVVSNVVSVVRD

Radius of gyration: 21.03 Å; Cα contacts (8 Å, |Δi|>4): 368; chains: 2; bounding box: 60×64×40 Å

InterPro domains:
  IPR001519 Ferritin [PTHR11431] (4-138)
  IPR008331 Ferritin/DPS domain [PF00210] (3-137)
  IPR009040 Ferritin-like diiron domain [PS50905] (1-140)
  IPR041719 Ferritin, prokaryotic-type [cd01055] (1-153)